Protein AF-A0A2Z2P9W3-F1 (afdb_monomer_lite)

Secondary structure (DSSP, 8-state):
-----------------PPPS--------SSHHHHHHHSTTSPPPPPPPPPPPPPGGGGGGS-HHHHHHHHHHHHHHHHHTHHHHHHHHH-GGGSSSPEEPHHHHHHHHHHH-BT-EEEEEEEEE--EEE---TTSS-TT---EEEESSS-TTSTT-EEEEE-HHHHHHHHS-TT---SSSPPPP-HHHHHHHHTT-EEEEEEEEEEEEEEEE-TTT--EEEEEEEEEEEEE-SGGGEEETT--

Sequence (244 aa):
MLAALGQTAYVAATYLTPPPKDAAVQKPLTAALFWLCLAASTPLPSPAPAAPAIPEAVLPYFDAGHRWSLQRRLRELAVIERPLLRMREELAECRGTPCLTPAEAAAAAYGAGLGETARGRFIFEVRSGAGPRNRFLPKDETLFYLGSERLFGDYGVLVLAITPEALDGLMNPPGTAPQGKPAAPSTGRMTRRFIGKTLIVDGEVGLRFIENIDWDTGQRNGHGRYQMWLRVTDPAQVRVVGTE

Foldseek 3Di:
DDDDDDDDDDDDDDDDDDDDPDDDDDDDPPPVVVVVVVVVPDPDPPPQPQQDDADPVLVVVDDPVRVVQQNVVSSVVSVVCVVVVVVQVVDPVCPPFHAAELRRLLSQQSNLPAPGKDFGKHKAAFAAWDAQDCLQDPVPAGWIWTWSHHDLQGHSIEIETEGQVLQLCLLQPPPNDPPDDRDRDDRVSSCVVGHRWMKIFGFIKHWDWGFDADPVPRDGDVDTDIGIYGYHYHNVRMDTPPDD

Radius of gyration: 28.45 Å; chains: 1; bounding box: 70×62×85 Å

Structure (mmCIF, N/CA/C/O backbone):
data_AF-A0A2Z2P9W3-F1
#
_entry.id   AF-A0A2Z2P9W3-F1
#
loop_
_atom_site.group_PDB
_atom_site.id
_atom_site.type_symbol
_atom_site.label_atom_id
_atom_site.label_alt_id
_atom_site.label_comp_id
_atom_site.label_asym_id
_atom_site.label_entity_id
_atom_site.label_seq_id
_atom_site.pdbx_PDB_ins_code
_atom_site.Cartn_x
_atom_site.Cartn_y
_atom_site.Cartn_z
_atom_site.occupancy
_atom_site.B_iso_or_equiv
_atom_site.auth_seq_id
_atom_site.auth_comp_id
_atom_site.auth_asym_id
_atom_site.auth_atom_id
_atom_site.pdbx_PDB_model_num
ATOM 1 N N . MET A 1 1 ? -11.320 -37.109 47.792 1.00 37.84 1 MET A N 1
ATOM 2 C CA . MET A 1 1 ? -10.308 -38.053 48.308 1.00 37.84 1 MET A CA 1
ATOM 3 C C . MET A 1 1 ? -8.950 -37.368 48.196 1.00 37.84 1 MET A C 1
ATOM 5 O O . MET A 1 1 ? -8.565 -37.089 47.075 1.00 37.84 1 MET A O 1
ATOM 9 N N . LEU A 1 2 ? -8.370 -37.010 49.358 1.00 35.97 2 LEU A N 1
ATOM 10 C CA . LEU A 1 2 ? -6.956 -36.712 49.712 1.00 35.97 2 LEU A CA 1
ATOM 11 C C . LEU A 1 2 ? -6.090 -35.934 48.683 1.00 35.97 2 LEU A C 1
ATOM 13 O O . LEU A 1 2 ? -5.860 -36.421 47.589 1.00 35.97 2 LEU A O 1
ATOM 17 N N . ALA A 1 3 ? -5.657 -34.682 48.923 1.00 35.91 3 ALA A N 1
ATOM 18 C CA . ALA A 1 3 ? -4.617 -34.224 49.879 1.00 35.91 3 ALA A CA 1
ATOM 19 C C . ALA A 1 3 ? -3.252 -34.931 49.635 1.00 35.91 3 ALA A C 1
ATOM 21 O O . ALA A 1 3 ? -3.241 -36.135 49.447 1.00 35.91 3 ALA A O 1
ATOM 22 N N . ALA A 1 4 ? -2.063 -34.320 49.652 1.00 36.38 4 ALA A N 1
ATOM 23 C CA . ALA A 1 4 ? -1.619 -33.073 50.258 1.00 36.38 4 ALA A CA 1
ATOM 24 C C . ALA A 1 4 ? -0.155 -32.748 49.837 1.00 36.38 4 ALA A C 1
ATOM 26 O O . ALA A 1 4 ? 0.598 -33.652 49.500 1.00 36.38 4 ALA A O 1
ATOM 27 N N . LEU A 1 5 ? 0.209 -31.466 49.983 1.00 39.19 5 LEU A N 1
ATOM 28 C CA . LEU A 1 5 ? 1.417 -30.902 50.626 1.00 39.19 5 LEU A CA 1
ATOM 29 C C . LEU A 1 5 ? 2.848 -31.185 50.127 1.00 39.19 5 LEU A C 1
ATOM 31 O O . LEU A 1 5 ? 3.302 -32.311 49.981 1.00 39.19 5 LEU A O 1
ATOM 35 N N . GLY A 1 6 ? 3.604 -30.080 50.080 1.00 33.09 6 GLY A N 1
ATOM 36 C CA . GLY A 1 6 ? 5.065 -30.043 50.057 1.00 33.09 6 GLY A CA 1
ATOM 37 C C . GLY A 1 6 ? 5.640 -28.625 50.188 1.00 33.09 6 GLY A C 1
ATOM 38 O O . GLY A 1 6 ? 6.442 -28.214 49.360 1.00 33.09 6 GLY A O 1
ATOM 39 N N . GLN A 1 7 ? 5.202 -27.855 51.192 1.00 47.16 7 GLN A N 1
ATOM 40 C CA . GLN A 1 7 ? 5.922 -26.675 51.698 1.00 47.16 7 GLN A CA 1
ATOM 41 C C . GLN A 1 7 ? 6.835 -27.109 52.849 1.00 47.16 7 GLN A C 1
ATOM 43 O O . GLN A 1 7 ? 6.337 -27.746 53.767 1.00 47.16 7 GLN A O 1
ATOM 48 N N . THR A 1 8 ? 8.103 -26.690 52.822 1.00 37.88 8 THR A N 1
ATOM 49 C CA . THR A 1 8 ? 8.991 -26.369 53.967 1.00 37.88 8 THR A CA 1
ATOM 50 C C . THR A 1 8 ? 10.376 -26.050 53.390 1.00 37.88 8 THR A C 1
ATOM 52 O O . THR A 1 8 ? 10.775 -26.697 52.433 1.00 37.88 8 THR A O 1
ATOM 55 N N . ALA A 1 9 ? 11.241 -25.191 53.915 1.00 37.22 9 ALA A N 1
ATOM 56 C CA . ALA A 1 9 ? 11.217 -24.033 54.804 1.00 37.22 9 ALA A CA 1
ATOM 57 C C . ALA A 1 9 ? 12.710 -23.666 54.996 1.00 37.22 9 ALA A C 1
ATOM 59 O O . ALA A 1 9 ? 13.547 -24.560 55.002 1.00 37.22 9 ALA A O 1
ATOM 60 N N . TYR A 1 10 ? 13.006 -22.374 55.168 1.00 33.97 10 TYR A N 1
ATOM 61 C CA . TYR A 1 10 ? 14.090 -21.799 55.987 1.00 33.97 10 TYR A CA 1
ATOM 62 C C . TYR A 1 10 ? 15.516 -22.383 55.954 1.00 33.97 10 TYR A C 1
ATOM 64 O O . TYR A 1 10 ? 15.736 -23.480 56.441 1.00 33.97 10 TYR A O 1
ATOM 72 N N . VAL A 1 11 ? 16.507 -21.516 55.686 1.00 35.56 11 VAL A N 1
ATOM 73 C CA . VAL A 1 11 ? 17.478 -21.103 56.725 1.00 35.56 11 VAL A CA 1
ATOM 74 C C . VAL A 1 11 ? 17.859 -19.633 56.506 1.00 35.56 11 VAL A C 1
ATOM 76 O O . VAL A 1 11 ? 18.560 -19.289 55.559 1.00 35.56 11 VAL A O 1
ATOM 79 N N . ALA A 1 12 ? 17.413 -18.771 57.418 1.00 40.50 12 ALA A N 1
ATOM 80 C CA . ALA A 1 12 ? 18.117 -17.545 57.761 1.00 40.50 12 ALA A CA 1
ATOM 81 C C . ALA A 1 12 ? 18.998 -17.870 58.974 1.00 40.50 12 ALA A C 1
ATOM 83 O O . ALA A 1 12 ? 18.490 -18.367 59.978 1.00 40.50 12 ALA A O 1
ATOM 84 N N . ALA A 1 13 ? 20.297 -17.602 58.878 1.00 36.88 13 ALA A N 1
ATOM 85 C CA . ALA A 1 13 ? 21.211 -17.622 60.011 1.00 36.88 13 ALA A CA 1
ATOM 86 C C . ALA A 1 13 ? 22.099 -16.377 59.941 1.00 36.88 13 ALA A C 1
ATOM 88 O O . ALA A 1 13 ? 23.056 -16.296 59.174 1.00 36.88 13 ALA A O 1
ATOM 89 N N . THR A 1 14 ? 21.737 -15.380 60.738 1.00 42.94 14 THR A N 1
ATOM 90 C CA . THR A 1 14 ? 22.660 -14.403 61.314 1.00 42.94 14 THR A CA 1
ATOM 91 C C . THR A 1 14 ? 23.607 -15.133 62.269 1.00 42.94 14 THR A C 1
ATOM 93 O O . THR A 1 14 ? 23.142 -15.979 63.018 1.00 42.94 14 THR A O 1
ATOM 96 N N . TYR A 1 15 ? 24.903 -14.811 62.276 1.00 37.12 15 TYR A N 1
ATOM 97 C CA . TYR A 1 15 ? 25.613 -14.305 63.462 1.00 37.12 15 TYR A CA 1
ATOM 98 C C . TYR A 1 15 ? 27.052 -13.897 63.123 1.00 37.12 15 TYR A C 1
ATOM 100 O O . TYR A 1 15 ? 27.757 -14.525 62.339 1.00 37.12 15 TYR A O 1
ATOM 108 N N . LEU A 1 16 ? 27.429 -12.784 63.745 1.00 37.62 16 LEU A N 1
ATOM 109 C CA . LEU A 1 16 ? 28.722 -12.124 63.753 1.00 37.62 16 LEU A CA 1
ATOM 110 C C . LEU A 1 16 ? 29.841 -13.003 64.329 1.00 37.62 16 LEU A C 1
ATOM 112 O O . LEU A 1 16 ? 29.725 -13.487 65.451 1.00 37.62 16 LEU A O 1
ATOM 116 N N . THR A 1 17 ? 30.984 -13.024 63.646 1.00 44.56 17 THR A N 1
ATOM 117 C CA . THR A 1 17 ? 32.311 -13.164 64.269 1.00 44.56 17 THR A CA 1
ATOM 118 C C . THR A 1 17 ? 33.288 -12.222 63.557 1.00 44.56 17 THR A C 1
ATOM 120 O O . THR A 1 17 ? 33.308 -12.222 62.323 1.00 44.56 17 THR A O 1
ATOM 123 N N . PRO A 1 18 ? 34.083 -11.402 64.270 1.00 50.03 18 PRO A N 1
ATOM 124 C CA . PRO A 1 18 ? 35.106 -10.570 63.640 1.00 50.03 18 PRO A CA 1
ATOM 125 C C . PRO A 1 18 ? 36.281 -11.436 63.145 1.00 50.03 18 PRO A C 1
ATOM 127 O O . PRO A 1 18 ? 36.578 -12.463 63.761 1.00 50.03 18 PRO A O 1
ATOM 130 N N . PRO A 1 19 ? 36.965 -11.052 62.051 1.00 54.47 19 PRO A N 1
ATOM 131 C CA . PRO A 1 19 ? 38.056 -11.848 61.505 1.00 54.47 19 PRO A CA 1
ATOM 132 C C . PRO A 1 19 ? 39.320 -11.744 62.379 1.00 54.47 19 PRO A C 1
ATOM 134 O O . PRO A 1 19 ? 39.592 -10.674 62.938 1.00 54.47 19 PRO A O 1
ATOM 137 N N . PRO A 1 20 ? 40.130 -12.814 62.479 1.00 50.25 20 PRO A N 1
ATOM 138 C CA . PRO A 1 20 ? 41.463 -12.722 63.053 1.00 50.25 20 PRO A CA 1
ATOM 139 C C . PRO A 1 20 ? 42.365 -11.863 62.156 1.00 50.25 20 PRO A C 1
ATOM 141 O O . PRO A 1 20 ? 42.340 -11.965 60.928 1.00 50.25 20 PRO A O 1
ATOM 144 N N . LYS A 1 21 ? 43.156 -10.998 62.796 1.00 48.50 21 LYS A N 1
ATOM 145 C CA . LYS A 1 21 ? 44.269 -10.289 62.161 1.00 48.50 21 LYS A CA 1
ATOM 146 C C . LYS A 1 21 ? 45.334 -11.321 61.782 1.00 48.50 21 LYS A C 1
ATOM 148 O O . LYS A 1 21 ? 45.616 -12.216 62.571 1.00 48.50 21 LYS A O 1
ATOM 153 N N . ASP A 1 22 ? 45.896 -11.149 60.592 1.00 50.91 22 ASP A N 1
ATOM 154 C CA . ASP A 1 22 ? 47.045 -11.880 60.047 1.00 50.91 22 ASP A CA 1
ATOM 155 C C . ASP A 1 22 ? 46.747 -13.253 59.419 1.00 50.91 22 ASP A C 1
ATOM 157 O O . ASP A 1 22 ? 47.089 -14.306 59.946 1.00 50.91 22 ASP A O 1
ATOM 161 N N . ALA A 1 23 ? 46.196 -13.233 58.200 1.00 44.31 23 ALA A N 1
ATOM 162 C CA . ALA A 1 23 ? 46.431 -14.294 57.221 1.00 44.31 23 ALA A CA 1
ATOM 163 C C . ALA A 1 23 ? 46.328 -13.758 55.782 1.00 44.31 23 ALA A C 1
ATOM 165 O O . ALA A 1 23 ? 45.269 -13.366 55.305 1.00 44.31 23 ALA A O 1
ATOM 166 N N . ALA A 1 24 ? 47.496 -13.715 55.146 1.00 41.72 24 ALA A N 1
ATOM 167 C CA . ALA A 1 24 ? 47.804 -13.796 53.723 1.00 41.72 24 ALA A CA 1
ATOM 168 C C . ALA A 1 24 ? 46.694 -13.552 52.674 1.00 41.72 24 ALA A C 1
ATOM 170 O O . ALA A 1 24 ? 45.728 -14.293 52.522 1.00 41.72 24 ALA A O 1
ATOM 171 N N . VAL A 1 25 ? 46.994 -12.566 51.827 1.00 53.34 25 VAL A N 1
ATOM 172 C CA . VAL A 1 25 ? 46.552 -12.364 50.442 1.00 53.34 25 VAL A CA 1
ATOM 173 C C . VAL A 1 25 ? 46.171 -13.672 49.725 1.00 53.34 25 VAL A C 1
ATOM 175 O O . VAL A 1 25 ? 47.030 -14.408 49.244 1.00 53.34 25 VAL A O 1
ATOM 178 N N . GLN A 1 26 ? 44.869 -13.899 49.548 1.00 44.00 26 GLN A N 1
ATOM 179 C CA . GLN A 1 26 ? 44.325 -14.800 48.534 1.00 44.00 26 GLN A CA 1
ATOM 180 C C . GLN A 1 26 ? 43.276 -14.035 47.717 1.00 44.00 26 GLN A C 1
ATOM 182 O O . GLN A 1 26 ? 42.281 -13.532 48.234 1.00 44.00 26 GLN A O 1
ATOM 187 N N . LYS A 1 27 ? 43.581 -13.868 46.427 1.00 46.69 27 LYS A N 1
ATOM 188 C CA . LYS A 1 27 ? 42.794 -13.129 45.428 1.00 46.69 27 LYS A CA 1
ATOM 189 C C . LYS A 1 27 ? 41.386 -13.736 45.255 1.00 46.69 27 LYS A C 1
ATOM 191 O O . LYS A 1 27 ? 41.234 -14.949 45.395 1.00 46.69 27 LYS A O 1
ATOM 196 N N . PRO A 1 28 ? 40.366 -12.934 44.892 1.00 45.66 28 PRO A N 1
ATOM 197 C CA . PRO A 1 28 ? 38.979 -13.376 44.880 1.00 45.66 28 PRO A CA 1
ATOM 198 C C . PRO A 1 28 ? 38.667 -14.139 43.586 1.00 45.66 28 PRO A C 1
ATOM 200 O O . PRO A 1 28 ? 38.563 -13.551 42.514 1.00 45.66 28 PRO A O 1
ATOM 203 N N . LEU A 1 29 ? 38.482 -15.454 43.686 1.00 47.91 29 LEU A N 1
ATOM 204 C CA . LEU A 1 29 ? 37.961 -16.299 42.599 1.00 47.91 29 LEU A CA 1
ATOM 205 C C . LEU A 1 29 ? 36.429 -16.460 42.647 1.00 47.91 29 LEU A C 1
ATOM 207 O O . LEU A 1 29 ? 35.853 -17.194 41.853 1.00 47.91 29 LEU A O 1
ATOM 211 N N . THR A 1 30 ? 35.747 -15.752 43.547 1.00 49.25 30 THR A N 1
ATOM 212 C CA . THR A 1 30 ? 34.313 -15.939 43.824 1.00 49.25 30 THR A CA 1
ATOM 213 C C . THR A 1 30 ? 33.388 -14.881 43.216 1.00 49.25 30 THR A C 1
ATOM 215 O O . THR A 1 30 ? 32.181 -15.089 43.192 1.00 49.25 30 THR A O 1
ATOM 218 N N . ALA A 1 31 ? 33.908 -13.785 42.648 1.00 44.94 31 ALA A N 1
ATOM 219 C CA . ALA A 1 31 ? 33.072 -12.745 42.025 1.00 44.94 31 ALA A CA 1
ATOM 220 C C . ALA A 1 31 ? 32.733 -13.007 40.539 1.00 44.94 31 ALA A C 1
ATOM 222 O O . ALA A 1 31 ? 31.781 -12.432 40.014 1.00 44.94 31 ALA A O 1
ATOM 223 N N . ALA A 1 32 ? 33.471 -13.890 39.855 1.00 45.59 32 ALA A N 1
ATOM 224 C CA . ALA A 1 32 ? 33.266 -14.162 38.426 1.00 45.59 32 ALA A CA 1
ATOM 225 C C . ALA A 1 32 ? 32.094 -15.123 38.142 1.00 45.59 32 ALA A C 1
ATOM 227 O O . ALA A 1 32 ? 31.473 -15.047 37.084 1.00 45.59 32 ALA A O 1
ATOM 228 N N . LEU A 1 33 ? 31.740 -15.996 39.090 1.00 47.69 33 LEU A N 1
ATOM 229 C CA . LEU A 1 33 ? 30.671 -16.986 38.901 1.00 47.69 33 LEU A CA 1
ATOM 230 C C . LEU A 1 33 ? 29.259 -16.392 39.010 1.00 47.69 33 LEU A C 1
ATOM 232 O O . LEU A 1 33 ? 28.333 -16.921 38.405 1.00 47.69 33 LEU A O 1
ATOM 236 N N . PHE A 1 34 ? 29.086 -15.262 39.704 1.00 45.12 34 PHE A N 1
ATOM 237 C CA . PHE A 1 34 ? 27.772 -14.616 39.808 1.00 45.12 34 PHE A CA 1
ATOM 238 C C . PHE A 1 34 ? 27.381 -13.866 38.520 1.00 45.12 34 PHE A C 1
ATOM 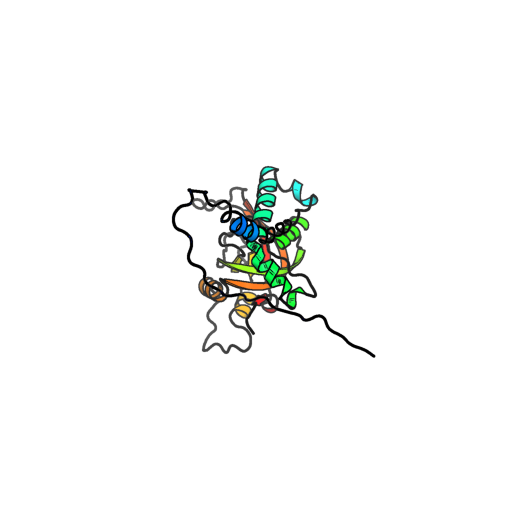240 O O . PHE A 1 34 ? 26.207 -13.821 38.163 1.00 45.12 34 PHE A O 1
ATOM 247 N N . TRP A 1 35 ? 28.360 -13.344 37.769 1.00 41.84 35 TRP A N 1
ATOM 248 C CA . TRP A 1 35 ? 28.118 -12.692 36.473 1.00 41.84 35 TRP A CA 1
ATOM 249 C C . TRP A 1 35 ? 27.941 -13.679 35.312 1.00 41.84 35 TRP A C 1
ATOM 251 O O . TRP A 1 35 ? 27.210 -13.381 34.369 1.00 41.84 35 TRP A O 1
ATOM 261 N N . LEU A 1 36 ? 28.536 -14.874 35.387 1.00 44.62 36 LEU A N 1
ATOM 262 C CA . LEU A 1 36 ? 28.380 -15.898 34.346 1.00 44.62 36 LEU A CA 1
ATOM 263 C C . LEU A 1 36 ? 26.996 -16.570 34.346 1.00 44.62 36 LEU A C 1
ATOM 265 O O . LEU A 1 36 ? 26.532 -16.982 33.286 1.00 44.62 36 LEU A O 1
ATOM 269 N N . CYS A 1 37 ? 26.292 -16.618 35.481 1.00 43.34 37 CYS A N 1
ATOM 270 C CA . CYS A 1 37 ? 24.939 -17.188 35.536 1.00 43.34 37 CYS A CA 1
ATOM 271 C C . CYS A 1 37 ? 23.825 -16.199 35.148 1.00 43.34 37 CYS A C 1
ATOM 273 O O . CYS A 1 37 ? 22.742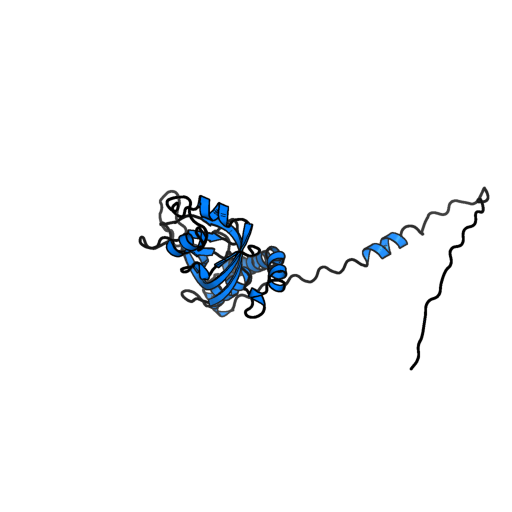 -16.643 34.776 1.00 43.34 37 CYS A O 1
ATOM 275 N N . LEU A 1 38 ? 24.063 -14.878 35.171 1.00 44.69 38 LEU A N 1
ATOM 276 C CA . LEU A 1 38 ? 23.049 -13.896 34.747 1.00 44.69 38 LEU A CA 1
ATOM 277 C C . LEU A 1 38 ? 22.995 -13.683 33.222 1.00 44.69 38 LEU A C 1
ATOM 279 O O . LEU A 1 38 ? 21.992 -13.192 32.711 1.00 44.69 38 LEU A O 1
ATOM 283 N N . ALA A 1 39 ? 24.037 -14.075 32.481 1.00 48.09 39 ALA A N 1
ATOM 284 C CA . ALA A 1 39 ? 24.065 -13.980 31.017 1.00 48.09 39 ALA A CA 1
ATOM 285 C C . ALA A 1 39 ? 23.383 -15.170 30.307 1.00 48.09 39 ALA A C 1
ATOM 287 O O . ALA A 1 39 ? 23.010 -15.060 29.139 1.00 48.09 39 ALA A O 1
ATOM 288 N N . ALA A 1 40 ? 23.183 -16.294 31.005 1.00 47.31 40 ALA A N 1
ATOM 289 C CA . ALA A 1 40 ? 22.662 -17.534 30.421 1.00 47.31 40 ALA A CA 1
ATOM 290 C C . ALA A 1 40 ? 21.130 -17.567 30.244 1.00 47.31 40 ALA A C 1
ATOM 292 O O . ALA A 1 40 ? 20.606 -18.501 29.644 1.00 47.31 40 ALA A O 1
ATOM 293 N N . SER A 1 41 ? 20.413 -16.548 30.729 1.00 52.12 41 SER A N 1
ATOM 294 C CA . SER A 1 41 ? 18.943 -16.492 30.682 1.00 52.12 41 SER A CA 1
ATOM 295 C C . SER A 1 41 ? 18.402 -15.485 29.671 1.00 52.12 41 SER A C 1
ATOM 297 O O . SER A 1 41 ? 17.203 -15.209 29.678 1.00 52.12 41 SER A O 1
ATOM 299 N N . THR A 1 42 ? 19.249 -14.915 28.805 1.00 56.66 42 THR A N 1
ATOM 300 C CA . THR A 1 42 ? 18.720 -14.166 27.662 1.00 56.66 42 THR A CA 1
ATOM 301 C C . THR A 1 42 ? 18.178 -15.183 26.658 1.00 56.66 42 THR A C 1
ATOM 303 O O . THR A 1 42 ? 18.956 -15.980 26.130 1.00 56.66 42 THR A O 1
ATOM 306 N N . PRO A 1 43 ? 16.852 -15.241 26.421 1.00 57.09 43 PRO A N 1
ATOM 307 C CA . PRO A 1 43 ? 16.332 -16.091 25.366 1.00 57.09 43 PRO A CA 1
ATOM 308 C C . PRO A 1 43 ? 17.026 -15.678 24.071 1.00 57.09 43 PRO A C 1
ATOM 310 O O . PRO A 1 43 ? 17.091 -14.486 23.753 1.00 57.09 43 PRO A O 1
ATOM 313 N N . LEU A 1 44 ? 17.583 -16.660 23.355 1.00 52.25 44 LEU A N 1
ATOM 314 C CA . LEU A 1 44 ? 18.129 -16.436 22.021 1.00 52.25 44 LEU A CA 1
ATOM 315 C C . LEU A 1 44 ? 17.093 -15.634 21.224 1.00 52.25 44 LEU A C 1
ATOM 317 O O . LEU A 1 44 ? 15.911 -15.997 21.258 1.00 52.25 44 LEU A O 1
ATOM 321 N N . PRO A 1 45 ? 17.493 -14.542 20.543 1.00 54.47 45 PRO A N 1
ATOM 322 C CA . PRO A 1 45 ? 16.559 -13.803 19.714 1.00 54.47 45 PRO A CA 1
ATOM 323 C C . PRO A 1 45 ? 15.929 -14.803 18.750 1.00 54.47 45 PRO A C 1
ATOM 325 O O . PRO A 1 45 ? 16.652 -15.492 18.026 1.00 54.47 45 PRO A O 1
ATOM 328 N N . SER A 1 46 ? 14.597 -14.925 18.784 1.00 58.56 46 SER A N 1
ATOM 329 C CA . SER A 1 46 ? 13.892 -15.810 17.862 1.00 58.56 46 SER A CA 1
ATOM 330 C C . SER A 1 46 ? 14.386 -15.524 16.443 1.00 58.56 46 SER A C 1
ATOM 332 O O . SER A 1 46 ? 14.576 -14.343 16.101 1.00 58.56 46 SER A O 1
ATOM 334 N N . PRO A 1 47 ? 14.642 -16.568 15.632 1.00 59.72 47 PRO A N 1
ATOM 335 C CA . PRO A 1 47 ? 15.085 -16.370 14.263 1.00 59.72 47 PRO A CA 1
ATOM 336 C C . PRO A 1 47 ? 14.121 -15.400 13.581 1.00 59.72 47 PRO A C 1
ATOM 338 O O . PRO A 1 47 ? 12.908 -15.467 13.790 1.00 59.72 47 PRO A O 1
ATOM 341 N N . ALA A 1 48 ? 14.672 -14.443 12.829 1.00 55.91 48 ALA A N 1
ATOM 342 C CA . ALA A 1 48 ? 13.842 -13.505 12.088 1.00 55.91 48 ALA A CA 1
ATOM 343 C C . ALA A 1 48 ? 12.838 -14.302 11.237 1.00 55.91 48 ALA A C 1
ATOM 345 O O . ALA A 1 48 ? 13.241 -15.318 10.661 1.00 55.91 48 ALA A O 1
ATOM 346 N N . PRO A 1 49 ? 11.564 -13.874 11.155 1.00 58.69 49 PRO A N 1
ATOM 347 C CA . PRO A 1 49 ? 10.619 -14.521 10.259 1.00 58.69 49 PRO A CA 1
ATOM 348 C C . PRO A 1 49 ? 11.235 -14.560 8.859 1.00 58.69 49 PRO A C 1
ATOM 350 O O . PRO A 1 49 ? 11.824 -13.573 8.403 1.00 58.69 49 PRO A O 1
ATOM 353 N N . ALA A 1 50 ? 11.171 -15.724 8.213 1.00 66.56 50 ALA A N 1
ATOM 354 C CA . ALA A 1 50 ? 11.675 -15.864 6.859 1.00 66.56 50 ALA A CA 1
ATOM 355 C C . ALA A 1 50 ? 10.910 -14.885 5.962 1.00 66.56 50 ALA A C 1
ATOM 357 O O . ALA A 1 50 ? 9.680 -14.860 5.975 1.00 66.56 50 ALA A O 1
ATOM 358 N N . ALA A 1 51 ? 11.638 -14.058 5.210 1.00 66.31 51 ALA A N 1
ATOM 359 C CA . ALA A 1 51 ? 11.007 -13.196 4.222 1.00 66.31 51 ALA A CA 1
ATOM 360 C C . ALA A 1 51 ? 10.247 -14.064 3.209 1.00 66.31 51 ALA A C 1
ATOM 362 O O . ALA A 1 51 ? 10.757 -15.130 2.837 1.00 66.31 51 ALA A O 1
ATOM 363 N N . PRO A 1 52 ? 9.068 -13.625 2.745 1.00 70.94 52 PRO A N 1
ATOM 364 C CA . PRO A 1 52 ? 8.327 -14.373 1.747 1.00 70.94 52 PRO A CA 1
ATOM 365 C C . PRO A 1 52 ? 9.183 -14.537 0.484 1.00 70.94 52 PRO A C 1
ATOM 367 O O . PRO A 1 52 ? 9.875 -13.611 0.049 1.00 70.94 52 PRO A O 1
ATOM 370 N N . ALA A 1 53 ? 9.187 -15.747 -0.074 1.00 69.44 53 ALA A N 1
ATOM 371 C CA . ALA A 1 53 ? 9.909 -16.036 -1.304 1.00 69.44 53 ALA A CA 1
ATOM 372 C C . ALA A 1 53 ? 9.166 -15.428 -2.501 1.00 69.44 53 ALA A C 1
ATOM 374 O O . ALA A 1 53 ? 7.942 -15.521 -2.590 1.00 69.44 53 ALA A O 1
ATOM 375 N N . ILE A 1 54 ? 9.908 -14.824 -3.430 1.00 64.81 54 ILE A N 1
ATOM 376 C CA . ILE A 1 54 ? 9.349 -14.391 -4.713 1.00 64.81 54 ILE A CA 1
ATOM 377 C C . ILE A 1 54 ? 9.124 -15.650 -5.559 1.00 64.81 54 ILE A C 1
ATOM 379 O O . ILE A 1 54 ? 10.062 -16.443 -5.685 1.00 64.81 54 ILE A O 1
ATOM 383 N N . PRO A 1 55 ? 7.936 -15.852 -6.152 1.00 63.00 55 PRO A N 1
ATOM 384 C CA . PRO A 1 55 ? 7.697 -17.010 -7.007 1.00 63.00 55 PRO A CA 1
ATOM 385 C C . PRO A 1 55 ? 8.681 -17.069 -8.185 1.00 63.00 55 PRO A C 1
ATOM 387 O O . PRO A 1 55 ? 9.038 -16.044 -8.768 1.00 63.00 55 PRO A O 1
ATOM 390 N N . GLU A 1 56 ? 9.117 -18.269 -8.577 1.00 61.03 56 GLU A N 1
ATOM 391 C CA . GLU A 1 56 ? 10.090 -18.422 -9.672 1.00 61.03 56 GLU A CA 1
ATOM 392 C C . GLU A 1 56 ? 9.560 -17.912 -11.024 1.00 61.03 56 GLU A C 1
ATOM 394 O O . GLU A 1 56 ? 10.327 -17.432 -11.858 1.00 61.03 56 GLU A O 1
ATOM 399 N N . ALA A 1 57 ? 8.238 -17.938 -11.213 1.00 54.72 57 ALA A N 1
ATOM 400 C CA . ALA A 1 57 ? 7.562 -17.496 -12.431 1.00 54.72 57 ALA A CA 1
ATOM 401 C C . ALA A 1 57 ? 7.797 -16.012 -12.773 1.00 54.72 57 ALA A C 1
ATOM 403 O O . ALA A 1 57 ? 7.688 -15.620 -13.932 1.00 54.72 57 ALA A O 1
ATOM 404 N N . VAL A 1 58 ? 8.157 -15.185 -11.787 1.00 54.16 58 VAL A N 1
ATOM 405 C CA . VAL A 1 58 ? 8.363 -13.740 -11.977 1.00 54.16 58 VAL A CA 1
ATOM 406 C C . VAL A 1 58 ? 9.818 -13.396 -12.307 1.00 54.16 58 VAL A C 1
ATOM 408 O O . VAL A 1 58 ? 10.120 -12.284 -12.736 1.00 54.16 58 VAL A O 1
ATOM 411 N N . LEU A 1 59 ? 10.738 -14.348 -12.133 1.00 56.62 59 LEU A N 1
ATOM 412 C CA . LEU A 1 59 ? 12.174 -14.154 -12.333 1.00 56.62 59 LEU A CA 1
ATOM 413 C C . LEU A 1 59 ? 12.591 -13.708 -13.752 1.00 56.62 59 LEU A C 1
ATOM 415 O O . LEU A 1 59 ? 13.605 -13.013 -13.832 1.00 56.62 59 LEU A O 1
ATOM 419 N N . PRO A 1 60 ? 11.876 -14.034 -14.852 1.00 55.00 60 PRO A N 1
ATOM 420 C CA . PRO A 1 60 ? 12.227 -13.556 -16.193 1.00 55.00 60 PRO A CA 1
ATOM 421 C C . PRO A 1 60 ? 12.049 -12.045 -16.391 1.00 55.00 60 PRO A C 1
ATOM 423 O O . PRO A 1 60 ? 12.693 -11.469 -17.263 1.00 55.00 60 PRO A O 1
ATOM 426 N N . TYR A 1 61 ? 11.205 -11.391 -15.583 1.00 54.38 61 TYR A N 1
ATOM 427 C CA . TYR A 1 61 ? 10.921 -9.952 -15.697 1.00 54.38 61 TYR A CA 1
ATOM 428 C C . TYR A 1 61 ? 11.981 -9.066 -15.031 1.00 54.38 61 TYR A C 1
ATOM 430 O O . TYR A 1 61 ? 11.922 -7.840 -15.131 1.00 54.38 61 TYR A O 1
ATOM 438 N N . PHE A 1 62 ? 12.957 -9.680 -14.359 1.00 60.12 62 PHE A N 1
ATOM 439 C CA . PHE A 1 62 ? 14.008 -8.995 -13.624 1.00 60.12 62 PHE A CA 1
ATOM 440 C C . PHE A 1 62 ? 15.364 -9.551 -14.040 1.00 60.12 62 PHE A C 1
ATOM 442 O O . PHE A 1 62 ? 15.629 -10.754 -13.929 1.00 60.12 62 PHE A O 1
ATOM 449 N N . ASP A 1 63 ? 16.282 -8.675 -14.447 1.00 62.16 63 ASP A N 1
ATOM 450 C CA . ASP A 1 63 ? 17.676 -9.093 -14.538 1.00 62.16 63 ASP A CA 1
ATOM 451 C C . ASP A 1 63 ? 18.175 -9.596 -13.164 1.00 62.16 63 ASP A C 1
ATOM 453 O O . ASP A 1 63 ? 17.561 -9.386 -12.109 1.00 62.16 63 ASP A O 1
ATOM 457 N N . ALA A 1 64 ? 19.280 -10.340 -13.164 1.00 56.69 64 ALA A N 1
ATOM 458 C CA . ALA A 1 64 ? 19.802 -10.947 -11.941 1.00 56.69 64 ALA A CA 1
ATOM 459 C C . ALA A 1 64 ? 20.119 -9.908 -10.837 1.00 56.69 64 ALA A C 1
ATOM 461 O O . ALA A 1 64 ? 19.981 -10.217 -9.651 1.00 56.69 64 ALA A O 1
ATOM 462 N N . GLY A 1 65 ? 20.482 -8.674 -11.209 1.00 60.16 65 GLY A N 1
ATOM 463 C CA . GLY A 1 65 ? 20.771 -7.585 -10.272 1.00 60.16 65 GLY A CA 1
ATOM 464 C C . GLY A 1 65 ? 19.515 -7.046 -9.584 1.00 60.16 65 GLY A C 1
ATOM 465 O O . GLY A 1 65 ? 19.502 -6.845 -8.364 1.00 60.16 65 GLY A O 1
ATOM 466 N N . HIS A 1 66 ? 18.427 -6.892 -10.337 1.00 66.94 66 HIS A N 1
ATOM 467 C CA . HIS A 1 66 ? 17.118 -6.505 -9.819 1.00 66.94 66 HIS A CA 1
ATOM 468 C C . HIS A 1 66 ? 16.540 -7.574 -8.886 1.00 66.94 66 HIS A C 1
ATOM 470 O O . HIS A 1 66 ? 16.034 -7.241 -7.813 1.00 66.94 66 HIS A O 1
ATOM 476 N N . ARG A 1 67 ? 16.697 -8.862 -9.224 1.00 65.12 67 ARG A N 1
ATOM 477 C CA . ARG A 1 67 ? 16.258 -9.982 -8.368 1.00 65.12 67 ARG A CA 1
ATOM 478 C C . ARG A 1 67 ? 16.959 -9.996 -7.016 1.00 65.12 67 ARG A C 1
ATOM 480 O O . ARG A 1 67 ? 16.306 -10.115 -5.979 1.00 65.12 67 ARG A O 1
ATOM 487 N N . TRP A 1 68 ? 18.283 -9.847 -7.013 1.00 62.12 68 TRP A N 1
ATOM 488 C CA . TRP A 1 68 ? 19.056 -9.819 -5.772 1.00 62.12 68 TRP A CA 1
ATOM 489 C C . TRP A 1 68 ? 18.681 -8.618 -4.895 1.00 62.12 68 TRP A C 1
ATOM 491 O O . TRP A 1 68 ? 18.509 -8.761 -3.682 1.00 62.12 68 TRP A O 1
ATOM 501 N N . SER A 1 69 ? 18.478 -7.456 -5.519 1.00 72.69 69 SER A N 1
ATOM 502 C CA . SER A 1 69 ? 18.063 -6.227 -4.835 1.00 72.69 69 SER A CA 1
ATOM 503 C C . SER A 1 69 ? 16.669 -6.357 -4.215 1.00 72.69 69 SER A C 1
ATOM 505 O O . SER A 1 69 ? 16.477 -5.968 -3.063 1.00 72.69 69 SER A O 1
ATOM 507 N N . LEU A 1 70 ? 15.721 -6.973 -4.927 1.00 73.88 70 LEU A N 1
ATOM 508 C CA . LEU A 1 70 ? 14.370 -7.217 -4.428 1.00 73.88 70 LEU A CA 1
ATOM 509 C C . LEU A 1 70 ? 14.364 -8.219 -3.268 1.00 73.88 70 LEU A C 1
ATOM 511 O O . LEU A 1 70 ? 13.820 -7.910 -2.213 1.00 73.88 70 LEU A O 1
ATOM 515 N N . GLN A 1 71 ? 15.030 -9.372 -3.395 1.00 77.12 71 GLN A N 1
ATOM 516 C CA . GLN A 1 71 ? 15.084 -10.364 -2.314 1.00 77.12 71 GLN A CA 1
ATOM 517 C C . GLN A 1 71 ? 15.782 -9.807 -1.062 1.00 77.12 71 GLN A C 1
ATOM 519 O O . GLN A 1 71 ? 15.364 -10.078 0.066 1.00 77.12 71 GLN A O 1
ATOM 524 N N . ARG A 1 72 ? 16.850 -9.012 -1.237 1.00 80.62 72 ARG A N 1
ATOM 525 C CA . ARG A 1 72 ? 17.493 -8.303 -0.123 1.00 80.62 72 ARG A CA 1
ATOM 526 C C . ARG A 1 72 ? 16.516 -7.337 0.537 1.00 80.62 72 ARG A C 1
ATOM 528 O O . ARG A 1 72 ? 16.392 -7.359 1.758 1.00 80.62 72 ARG A O 1
ATOM 535 N N . ARG A 1 73 ? 15.782 -6.561 -0.260 1.00 79.38 73 ARG A N 1
ATOM 536 C CA . ARG A 1 73 ? 14.809 -5.601 0.251 1.00 79.38 73 ARG A CA 1
ATOM 537 C C . ARG A 1 73 ? 13.642 -6.265 0.979 1.00 79.38 73 ARG A C 1
ATOM 539 O O . ARG A 1 73 ? 13.265 -5.786 2.038 1.00 79.38 73 ARG A O 1
ATOM 546 N N . LEU A 1 74 ? 13.113 -7.383 0.485 1.00 79.44 74 LEU A N 1
ATOM 547 C CA . LEU A 1 74 ? 12.058 -8.128 1.184 1.00 79.44 74 LEU A CA 1
ATOM 548 C C . LEU A 1 74 ? 12.527 -8.635 2.555 1.00 79.44 74 LEU A C 1
ATOM 550 O O . LEU A 1 74 ? 11.760 -8.602 3.513 1.00 79.44 74 LEU A O 1
ATOM 554 N N . ARG A 1 75 ? 13.801 -9.031 2.687 1.00 82.06 75 ARG A N 1
ATOM 555 C CA . ARG A 1 75 ? 14.393 -9.364 3.996 1.00 82.06 75 ARG A CA 1
ATOM 556 C C . ARG A 1 75 ? 14.505 -8.157 4.921 1.00 82.06 75 ARG A C 1
ATOM 558 O O . ARG A 1 75 ? 14.207 -8.284 6.103 1.00 82.06 75 ARG A O 1
ATOM 565 N N . GLU A 1 76 ? 14.919 -7.004 4.404 1.00 83.38 76 GLU A N 1
ATOM 566 C CA . GLU A 1 76 ? 14.955 -5.755 5.179 1.00 83.38 76 GLU A CA 1
ATOM 567 C C . GLU A 1 76 ? 13.546 -5.365 5.658 1.00 83.38 76 GLU A C 1
ATOM 569 O O . GLU A 1 76 ? 13.355 -5.069 6.838 1.00 83.38 76 GLU A O 1
ATOM 574 N N . LEU A 1 77 ? 12.550 -5.438 4.770 1.00 81.00 77 LEU A N 1
ATOM 575 C CA . LEU A 1 77 ? 11.153 -5.145 5.090 1.00 81.00 77 LEU A CA 1
ATOM 576 C C . LEU A 1 77 ? 10.597 -6.105 6.142 1.00 81.00 77 LEU A C 1
ATOM 578 O O . LEU A 1 77 ? 10.020 -5.642 7.116 1.00 81.00 77 LEU A O 1
ATOM 582 N N . ALA A 1 78 ? 10.866 -7.410 6.047 1.00 80.75 78 ALA A N 1
ATOM 583 C CA . ALA A 1 78 ? 10.435 -8.377 7.062 1.00 80.75 78 ALA A CA 1
ATOM 584 C C . ALA A 1 78 ? 10.959 -8.047 8.478 1.00 80.75 78 ALA A C 1
ATOM 586 O O . ALA A 1 78 ? 10.308 -8.345 9.481 1.00 80.75 78 ALA A O 1
ATOM 587 N N . VAL A 1 79 ? 12.128 -7.401 8.587 1.00 84.88 79 VAL A N 1
ATOM 588 C CA . VAL A 1 79 ? 12.644 -6.897 9.871 1.00 84.88 79 VAL A CA 1
ATOM 589 C C . VAL A 1 79 ? 11.897 -5.637 10.311 1.00 84.88 79 VAL A C 1
ATOM 591 O O . VAL A 1 79 ? 11.487 -5.551 11.471 1.00 84.88 79 VAL A O 1
ATOM 594 N N . ILE A 1 80 ? 11.697 -4.683 9.399 1.00 85.06 80 ILE A N 1
ATOM 595 C CA . ILE A 1 80 ? 10.968 -3.427 9.650 1.00 85.06 80 ILE A CA 1
ATOM 596 C C . ILE A 1 80 ? 9.515 -3.703 10.070 1.00 85.06 80 ILE A C 1
ATOM 598 O O . ILE A 1 80 ? 8.975 -3.006 10.926 1.00 85.06 80 ILE A O 1
ATOM 602 N N . GLU A 1 81 ? 8.904 -4.746 9.514 1.00 89.06 81 GLU A N 1
ATOM 603 C CA . GLU A 1 81 ? 7.495 -5.105 9.683 1.00 89.06 81 GLU A CA 1
ATOM 604 C C . GLU A 1 81 ? 7.211 -5.946 10.935 1.00 89.06 81 GLU A C 1
ATOM 606 O O . GLU A 1 81 ? 6.054 -6.253 11.213 1.00 89.06 81 GLU A O 1
ATOM 611 N N . ARG A 1 82 ? 8.216 -6.281 11.758 1.00 88.88 82 ARG A N 1
ATOM 612 C CA . ARG A 1 82 ? 7.999 -7.017 13.023 1.00 88.88 82 ARG A CA 1
ATOM 613 C C . ARG A 1 82 ? 6.909 -6.422 13.931 1.00 88.88 82 ARG A C 1
ATOM 615 O O . ARG A 1 82 ? 6.187 -7.203 14.550 1.00 88.88 82 ARG A O 1
ATOM 622 N N . PRO A 1 83 ? 6.769 -5.089 14.081 1.00 90.19 83 PRO A N 1
ATOM 623 C CA . PRO A 1 83 ? 5.659 -4.515 14.839 1.00 90.19 83 PRO A CA 1
ATOM 624 C C . PRO A 1 83 ? 4.294 -4.796 14.197 1.00 90.19 83 PRO A C 1
ATOM 626 O O . PRO A 1 83 ? 3.347 -5.094 14.917 1.00 90.19 83 PRO A O 1
ATOM 629 N N . LEU A 1 84 ? 4.199 -4.768 12.862 1.00 90.31 84 LEU A N 1
ATOM 630 C CA . LEU A 1 84 ? 2.964 -5.084 12.134 1.00 90.31 84 LEU A CA 1
ATOM 631 C C . LEU A 1 84 ? 2.605 -6.566 12.248 1.00 90.31 84 LEU A C 1
ATOM 633 O O . LEU A 1 84 ? 1.439 -6.889 12.437 1.00 90.31 84 LEU A O 1
ATOM 637 N N . LEU A 1 85 ? 3.599 -7.457 12.189 1.00 90.50 85 LEU A N 1
ATOM 638 C CA . LEU A 1 85 ? 3.397 -8.896 12.374 1.00 90.50 85 LEU A CA 1
ATOM 639 C C . LEU A 1 85 ? 2.826 -9.217 13.758 1.00 90.50 85 LEU A C 1
ATOM 641 O O . LEU A 1 85 ? 1.891 -10.002 13.849 1.00 90.50 85 LEU A O 1
ATOM 645 N N . ARG A 1 86 ? 3.334 -8.568 14.814 1.00 90.81 86 ARG A N 1
ATOM 646 C CA . ARG A 1 86 ? 2.774 -8.700 16.169 1.00 90.81 86 ARG A CA 1
ATOM 647 C C . ARG A 1 86 ? 1.353 -8.148 16.250 1.00 90.81 86 ARG A C 1
ATOM 649 O O . ARG A 1 86 ? 0.455 -8.831 16.717 1.00 90.81 86 ARG A O 1
ATOM 656 N N . MET A 1 87 ? 1.129 -6.950 15.713 1.00 90.25 87 MET A N 1
ATOM 657 C CA . MET A 1 87 ? -0.199 -6.332 15.695 1.00 90.25 87 MET A CA 1
ATOM 658 C C . MET A 1 87 ? -1.231 -7.196 14.957 1.00 90.25 87 MET A C 1
ATOM 660 O O . MET A 1 87 ? -2.367 -7.322 15.400 1.00 90.25 87 MET A O 1
ATOM 664 N N . ARG A 1 88 ? -0.836 -7.847 13.857 1.00 92.12 88 ARG A N 1
ATOM 665 C CA . ARG A 1 88 ? -1.688 -8.771 13.098 1.00 92.12 88 ARG A CA 1
ATOM 666 C C . ARG A 1 88 ? -2.246 -9.912 13.955 1.00 92.12 88 ARG A C 1
ATOM 668 O O . ARG A 1 88 ? -3.369 -10.334 13.705 1.00 92.12 88 ARG A O 1
ATOM 675 N N . GLU A 1 89 ? -1.488 -10.412 14.928 1.00 90.62 89 GLU A N 1
ATOM 676 C CA . GLU A 1 89 ? -1.929 -11.493 15.826 1.00 90.62 89 GLU A CA 1
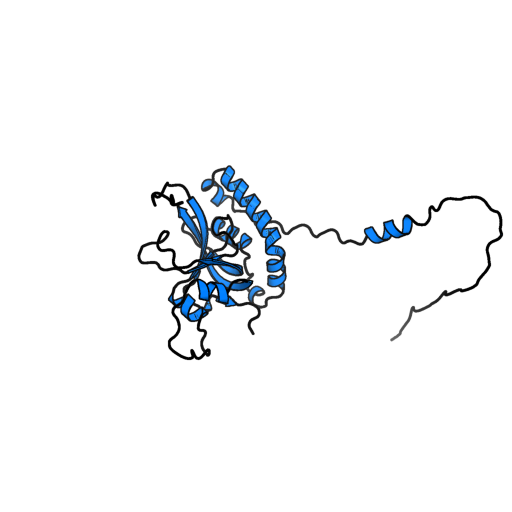ATOM 677 C C . GLU A 1 89 ? -3.016 -11.018 16.806 1.00 90.62 89 GLU A C 1
ATOM 679 O O . GLU A 1 89 ? -3.892 -11.786 17.208 1.00 90.62 89 GLU A O 1
ATOM 684 N N . GLU A 1 90 ? -2.996 -9.732 17.153 1.00 90.50 90 GLU A N 1
ATOM 685 C CA . GLU A 1 90 ? -3.913 -9.122 18.116 1.00 90.50 90 GLU A CA 1
ATOM 686 C C . GLU A 1 90 ? -5.241 -8.701 17.459 1.00 90.50 90 GLU A C 1
ATOM 688 O O . GLU A 1 90 ? -6.306 -8.814 18.078 1.00 90.50 90 GLU A O 1
ATOM 693 N N . LEU A 1 91 ? -5.198 -8.291 16.185 1.00 90.69 91 LEU A N 1
ATOM 694 C CA . LEU A 1 91 ? -6.334 -7.735 15.443 1.00 90.69 91 LEU A CA 1
ATOM 695 C C . LEU A 1 91 ? -7.387 -8.782 15.063 1.00 90.69 91 LEU A C 1
ATOM 697 O O . LEU A 1 91 ? -7.113 -9.764 14.366 1.00 90.69 91 LEU A O 1
ATOM 701 N N . ALA A 1 92 ? -8.635 -8.535 15.468 1.00 90.75 92 ALA A N 1
ATOM 702 C CA . ALA A 1 92 ? -9.767 -9.414 15.181 1.00 90.75 92 ALA A CA 1
ATOM 703 C C . ALA A 1 92 ? -10.027 -9.547 13.671 1.00 90.75 92 ALA A C 1
ATOM 705 O O . ALA A 1 92 ? -10.347 -10.632 13.181 1.00 90.75 92 ALA A O 1
ATOM 706 N N . GLU A 1 93 ? -9.814 -8.467 12.921 1.00 89.06 93 GLU A N 1
ATOM 707 C CA . GLU A 1 93 ? -9.980 -8.392 11.472 1.00 89.06 93 GLU A CA 1
ATOM 708 C C . GLU A 1 93 ? -9.031 -9.330 10.717 1.00 89.06 93 GLU A C 1
ATOM 710 O O . GLU A 1 93 ? -9.328 -9.709 9.584 1.00 89.06 93 GLU A O 1
ATOM 715 N N . CYS A 1 94 ? -7.916 -9.739 11.326 1.00 91.56 94 CYS A N 1
ATOM 716 C CA . CYS A 1 94 ? -6.920 -10.604 10.696 1.00 91.56 94 CYS A CA 1
ATOM 717 C C . CYS A 1 94 ? -7.080 -12.095 11.051 1.00 91.56 94 CYS A C 1
ATOM 719 O O . CYS A 1 94 ? -6.386 -12.926 10.469 1.00 91.56 94 CYS A O 1
ATOM 721 N N . ARG A 1 95 ? -7.991 -12.469 11.969 1.00 86.81 95 ARG A N 1
ATOM 722 C CA . ARG A 1 95 ? -8.130 -13.863 12.451 1.00 86.81 95 ARG A CA 1
ATOM 723 C C . ARG A 1 95 ? -8.796 -14.815 11.452 1.00 86.81 95 ARG A C 1
ATOM 725 O O . ARG A 1 95 ? -8.464 -15.993 11.436 1.00 86.81 95 ARG A O 1
ATOM 732 N N . GLY A 1 96 ? -9.743 -14.330 10.644 1.00 81.62 96 GLY A N 1
ATOM 733 C CA . GLY A 1 96 ? -10.478 -15.158 9.670 1.00 81.62 96 GLY A CA 1
ATOM 734 C C . GLY A 1 96 ? -9.891 -15.130 8.257 1.00 81.62 96 GLY A C 1
ATOM 735 O O . GLY A 1 96 ? -9.890 -16.131 7.547 1.00 81.62 96 GLY A O 1
ATOM 736 N N . THR A 1 97 ? -9.364 -13.979 7.850 1.00 83.31 97 THR A N 1
ATOM 737 C CA . THR A 1 97 ? -8.623 -13.811 6.600 1.00 83.31 97 THR A CA 1
ATOM 738 C C . THR A 1 97 ? -7.313 -13.129 6.965 1.00 83.31 97 THR A C 1
ATOM 740 O O . THR A 1 97 ? -7.362 -11.986 7.428 1.00 83.31 97 THR A O 1
ATOM 743 N N . PRO A 1 98 ? -6.164 -13.813 6.821 1.00 87.31 98 PRO A N 1
ATOM 744 C CA . PRO A 1 98 ? -4.898 -13.273 7.282 1.00 87.31 98 PRO A CA 1
ATOM 745 C C . PRO A 1 98 ? -4.585 -11.979 6.535 1.00 87.31 98 PRO A C 1
ATOM 747 O O . PRO A 1 98 ? -4.617 -11.929 5.305 1.00 87.31 98 PRO A O 1
ATOM 750 N N . CYS A 1 99 ? -4.293 -10.927 7.297 1.00 94.62 99 CYS A N 1
ATOM 751 C CA . CYS A 1 99 ? -3.826 -9.672 6.735 1.00 94.62 99 CYS A CA 1
ATOM 752 C C . CYS A 1 99 ? -2.395 -9.839 6.207 1.00 94.62 99 CYS A C 1
ATOM 754 O O . CYS A 1 99 ? -1.516 -10.322 6.926 1.00 94.62 99 CYS A O 1
ATOM 756 N N . LEU A 1 100 ? -2.162 -9.396 4.977 1.00 93.75 100 LEU A N 1
ATOM 757 C CA . LEU A 1 100 ? -0.858 -9.371 4.336 1.00 93.75 100 LEU A CA 1
ATOM 758 C C . LEU A 1 100 ? -0.097 -8.105 4.742 1.00 93.75 100 LEU A C 1
ATOM 760 O O . LEU A 1 100 ? -0.628 -6.997 4.632 1.00 93.75 100 LEU A O 1
ATOM 764 N N . THR A 1 101 ? 1.145 -8.253 5.193 1.00 91.69 101 THR A N 1
ATOM 765 C CA . THR A 1 101 ? 2.071 -7.125 5.384 1.00 91.69 101 THR A CA 1
ATOM 766 C C . THR A 1 101 ? 2.560 -6.583 4.033 1.00 91.69 101 THR A C 1
ATOM 768 O O . THR A 1 101 ? 2.354 -7.238 3.008 1.00 91.69 101 THR A O 1
ATOM 771 N N . PRO A 1 102 ? 3.226 -5.413 3.961 1.00 90.06 102 PRO A N 1
ATOM 772 C CA . PRO A 1 102 ? 3.770 -4.920 2.694 1.00 90.06 102 PRO A CA 1
ATOM 773 C C . PRO A 1 102 ? 4.731 -5.904 2.003 1.00 90.06 102 PRO A C 1
ATOM 775 O O . PRO A 1 102 ? 4.638 -6.067 0.787 1.00 90.06 102 PRO A O 1
ATOM 778 N N . ALA A 1 103 ? 5.590 -6.620 2.738 1.00 87.19 103 ALA A N 1
ATOM 779 C CA . ALA A 1 103 ? 6.454 -7.654 2.161 1.00 87.19 103 ALA A CA 1
ATOM 780 C C . ALA A 1 103 ? 5.666 -8.857 1.605 1.00 87.19 103 ALA A C 1
ATOM 782 O O . ALA A 1 103 ? 5.994 -9.369 0.534 1.00 87.19 103 ALA A O 1
ATOM 783 N N . GLU A 1 104 ? 4.614 -9.305 2.293 1.00 89.19 104 GLU A N 1
ATOM 784 C CA . GLU A 1 104 ? 3.744 -10.389 1.807 1.00 89.19 104 GLU A CA 1
ATOM 785 C C . GLU A 1 104 ? 2.903 -9.932 0.604 1.00 89.19 104 GLU A C 1
ATOM 787 O O . GLU A 1 104 ? 2.760 -10.667 -0.372 1.00 89.19 104 GLU A O 1
ATOM 792 N N . ALA A 1 105 ? 2.422 -8.687 0.624 1.00 90.38 105 ALA A N 1
ATOM 793 C CA . ALA A 1 105 ? 1.743 -8.049 -0.498 1.00 90.38 105 ALA A CA 1
ATOM 794 C C . ALA A 1 105 ? 2.664 -7.923 -1.716 1.00 90.38 105 ALA A C 1
ATOM 796 O O . ALA A 1 105 ? 2.214 -8.104 -2.845 1.00 90.38 105 ALA A O 1
ATOM 797 N N . ALA A 1 106 ? 3.957 -7.659 -1.499 1.00 86.38 106 ALA A N 1
ATOM 798 C CA . ALA A 1 106 ? 4.957 -7.695 -2.556 1.00 86.38 106 ALA A CA 1
ATOM 799 C C . ALA A 1 106 ? 5.051 -9.093 -3.162 1.00 86.38 106 ALA A C 1
ATOM 801 O O . ALA A 1 106 ? 4.879 -9.249 -4.365 1.00 86.38 106 ALA A O 1
ATOM 802 N N . ALA A 1 107 ? 5.266 -10.124 -2.346 1.00 84.19 107 ALA A N 1
ATOM 803 C CA . ALA A 1 107 ? 5.349 -11.490 -2.855 1.00 84.19 107 ALA A CA 1
ATOM 804 C C . ALA A 1 107 ? 4.085 -11.897 -3.635 1.00 84.19 107 ALA A C 1
ATOM 806 O O . ALA A 1 107 ? 4.204 -12.499 -4.700 1.00 84.19 107 ALA A O 1
ATOM 807 N N . ALA A 1 108 ? 2.898 -11.497 -3.165 1.00 88.19 108 ALA A N 1
ATOM 808 C CA . ALA A 1 108 ? 1.630 -11.730 -3.853 1.00 88.19 108 ALA A CA 1
ATOM 809 C C . ALA A 1 108 ? 1.525 -10.974 -5.192 1.00 88.19 108 ALA A C 1
ATOM 811 O O . ALA A 1 108 ? 1.221 -11.587 -6.212 1.00 88.19 108 ALA A O 1
ATOM 812 N N . ALA A 1 109 ? 1.819 -9.670 -5.214 1.00 88.62 109 ALA A N 1
ATOM 813 C CA . ALA A 1 109 ? 1.750 -8.846 -6.424 1.00 88.62 109 ALA A CA 1
ATOM 814 C C . ALA A 1 109 ? 2.749 -9.309 -7.490 1.00 88.62 109 ALA A C 1
ATOM 816 O O . ALA A 1 109 ? 2.408 -9.424 -8.663 1.00 88.62 109 ALA A O 1
ATOM 817 N N . TYR A 1 110 ? 3.985 -9.603 -7.081 1.00 83.25 110 TYR A N 1
ATOM 818 C CA . TYR A 1 110 ? 4.981 -10.166 -7.983 1.00 83.25 110 TYR A CA 1
ATOM 819 C C . TYR A 1 110 ? 4.544 -11.554 -8.450 1.00 83.25 110 TYR A C 1
ATOM 821 O O . TYR A 1 110 ? 4.602 -11.822 -9.643 1.00 83.25 110 TYR A O 1
ATOM 829 N N . GLY A 1 111 ? 4.042 -12.401 -7.550 1.00 82.06 111 GLY A N 1
ATOM 830 C CA . GLY A 1 111 ? 3.550 -13.736 -7.881 1.00 82.06 111 GLY A CA 1
ATOM 831 C C . GLY A 1 111 ? 2.407 -13.774 -8.892 1.00 82.06 111 GLY A C 1
ATOM 832 O O . GLY A 1 111 ? 2.372 -14.694 -9.703 1.00 82.06 111 GLY A O 1
ATOM 833 N N . ALA A 1 112 ? 1.514 -12.781 -8.869 1.00 86.88 112 ALA A N 1
ATOM 834 C CA . ALA A 1 112 ? 0.440 -12.644 -9.852 1.00 86.88 112 ALA A CA 1
ATOM 835 C C . ALA A 1 112 ? 0.974 -12.324 -11.260 1.00 86.88 112 ALA A C 1
ATOM 837 O O . ALA A 1 112 ? 0.434 -12.806 -12.250 1.00 86.88 112 ALA A O 1
ATOM 838 N N . GLY A 1 113 ? 2.068 -11.563 -11.349 1.00 80.31 113 GLY A N 1
ATOM 839 C CA . GLY A 1 113 ? 2.676 -11.149 -12.611 1.00 80.31 113 GLY A CA 1
ATOM 840 C C . GLY A 1 113 ? 2.242 -9.755 -13.073 1.00 80.31 113 GLY A C 1
ATOM 841 O O . GLY A 1 113 ? 1.472 -9.049 -12.423 1.00 80.31 113 GLY A O 1
ATOM 842 N N . LEU A 1 114 ? 2.806 -9.311 -14.198 1.00 82.06 114 LEU A N 1
ATOM 843 C CA . LEU A 1 114 ? 2.533 -7.981 -14.746 1.00 82.06 114 LEU A CA 1
ATOM 844 C C . LEU A 1 114 ? 1.148 -7.922 -15.390 1.00 82.06 114 LEU A C 1
ATOM 846 O O . LEU A 1 114 ? 0.833 -8.745 -16.241 1.00 82.06 114 LEU A O 1
ATOM 850 N N . GLY A 1 115 ? 0.365 -6.904 -15.029 1.00 82.00 115 GLY A N 1
ATOM 851 C CA . GLY A 1 115 ? -1.003 -6.724 -15.527 1.00 82.00 115 GLY A CA 1
ATOM 852 C C . GLY A 1 115 ? -2.062 -7.502 -14.744 1.00 82.00 115 GLY A C 1
ATOM 853 O O . GLY A 1 115 ? -3.244 -7.226 -14.916 1.00 82.00 115 GLY A O 1
ATOM 854 N N . GLU A 1 116 ? -1.640 -8.389 -13.845 1.00 89.56 116 GLU A N 1
ATOM 855 C CA . GLU A 1 116 ? -2.511 -9.179 -12.980 1.00 89.56 116 GLU A CA 1
ATOM 856 C C . GLU A 1 116 ? -2.568 -8.592 -11.563 1.00 89.56 116 GLU A C 1
ATOM 858 O O . GLU A 1 116 ? -1.699 -7.817 -11.137 1.00 89.56 116 GLU A O 1
ATOM 863 N N . THR A 1 117 ? -3.606 -8.967 -10.816 1.00 92.94 117 THR A N 1
ATOM 864 C CA . THR A 1 117 ? -3.797 -8.543 -9.427 1.00 92.94 117 THR A CA 1
ATOM 865 C C . THR A 1 117 ? -3.990 -9.733 -8.490 1.00 92.94 117 THR A C 1
ATOM 867 O O . THR A 1 117 ? -4.487 -10.794 -8.864 1.00 92.94 117 THR A O 1
ATOM 870 N N . ALA A 1 118 ? -3.587 -9.555 -7.233 1.00 91.00 118 ALA A N 1
ATOM 871 C CA . ALA A 1 118 ? -3.825 -10.494 -6.148 1.00 91.00 118 ALA A CA 1
ATOM 872 C C . ALA A 1 118 ? -4.799 -9.879 -5.138 1.00 91.00 118 ALA A C 1
ATOM 874 O O . ALA A 1 118 ? -4.540 -8.816 -4.566 1.00 91.00 118 ALA A O 1
ATOM 875 N N . ARG A 1 119 ? -5.922 -10.557 -4.894 1.00 93.69 119 ARG A N 1
ATOM 876 C CA . ARG A 1 119 ? -6.908 -10.129 -3.898 1.00 93.69 119 ARG A CA 1
ATOM 877 C C . ARG A 1 119 ? -6.447 -10.472 -2.485 1.00 93.69 119 ARG A C 1
ATOM 879 O O . ARG A 1 119 ? -5.938 -11.563 -2.241 1.00 93.69 119 ARG A O 1
ATOM 886 N N . GLY A 1 120 ? -6.690 -9.572 -1.539 1.00 93.38 120 GLY A N 1
ATOM 887 C CA . GLY A 1 120 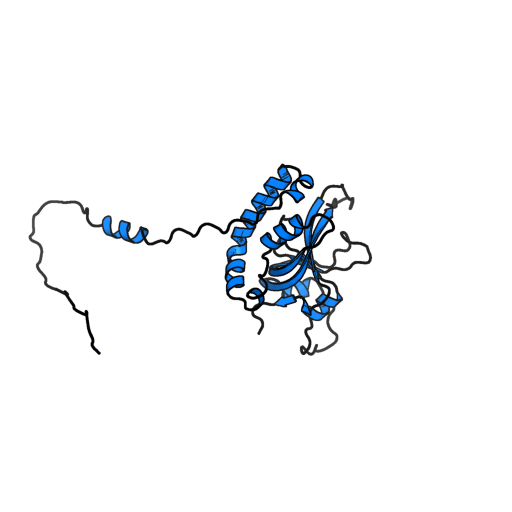? -6.369 -9.813 -0.140 1.00 93.38 120 GLY A CA 1
ATOM 888 C C . GLY A 1 120 ? -6.890 -8.747 0.815 1.00 93.38 120 GLY A C 1
ATOM 889 O O . GLY A 1 120 ? -7.522 -7.763 0.424 1.00 93.38 120 GLY A O 1
ATOM 890 N N . ARG A 1 121 ? -6.590 -8.977 2.092 1.00 95.94 121 ARG A N 1
ATOM 891 C CA . ARG A 1 121 ? -6.665 -7.985 3.162 1.00 95.94 121 ARG A CA 1
ATOM 892 C C . ARG A 1 121 ? -5.244 -7.598 3.521 1.00 95.94 121 ARG A C 1
ATOM 894 O O . ARG A 1 121 ? -4.409 -8.477 3.684 1.00 95.94 121 ARG A O 1
ATOM 901 N N . PHE A 1 122 ? -4.966 -6.315 3.657 1.00 95.44 122 PHE A N 1
ATOM 902 C CA . PHE A 1 122 ? -3.615 -5.787 3.808 1.00 95.44 122 PHE A CA 1
ATOM 903 C C . PHE A 1 122 ? -3.519 -4.959 5.080 1.00 95.44 122 PHE A C 1
ATOM 905 O O . PHE A 1 122 ? -4.440 -4.208 5.385 1.00 95.44 122 PHE A O 1
ATOM 912 N N . ILE A 1 123 ? -2.412 -5.077 5.805 1.00 94.62 123 ILE A N 1
ATOM 913 C CA . ILE A 1 123 ? -2.118 -4.274 6.993 1.00 94.62 123 ILE A CA 1
ATOM 914 C C . ILE A 1 123 ? -0.825 -3.498 6.777 1.00 94.62 123 ILE A C 1
ATOM 916 O O . ILE A 1 123 ? 0.206 -4.084 6.450 1.00 94.62 123 ILE A O 1
ATOM 920 N N . PHE A 1 124 ? -0.854 -2.179 6.965 1.00 92.81 124 PHE A N 1
ATOM 921 C CA . PHE A 1 124 ? 0.367 -1.377 6.893 1.00 92.81 124 PHE A CA 1
ATOM 922 C C . PHE A 1 124 ? 0.267 -0.063 7.673 1.00 92.81 124 PHE A C 1
ATOM 924 O O . PHE A 1 124 ? -0.813 0.491 7.873 1.00 92.81 124 PHE A O 1
ATOM 931 N N . GLU A 1 125 ? 1.421 0.441 8.106 1.00 93.69 125 GLU A N 1
ATOM 932 C CA . GLU A 1 125 ? 1.571 1.762 8.715 1.00 93.69 125 GLU A CA 1
ATOM 933 C C . GLU A 1 125 ? 1.789 2.815 7.623 1.00 93.69 125 GLU A C 1
ATOM 935 O O . GLU A 1 125 ? 2.645 2.659 6.752 1.00 93.69 125 GLU A O 1
ATOM 940 N N . VAL A 1 126 ? 1.051 3.918 7.676 1.00 94.19 126 VAL A N 1
ATOM 941 C CA . VAL A 1 126 ? 1.198 5.014 6.717 1.00 94.19 126 VAL A CA 1
ATOM 942 C C . VAL A 1 126 ? 2.405 5.873 7.086 1.00 94.19 126 VAL A C 1
ATOM 944 O O . VAL A 1 126 ? 2.408 6.565 8.105 1.00 94.19 126 VAL A O 1
ATOM 947 N N . ARG A 1 127 ? 3.414 5.901 6.214 1.00 92.12 127 ARG A N 1
ATOM 948 C CA . ARG A 1 127 ? 4.672 6.640 6.433 1.00 92.12 127 ARG A CA 1
ATOM 949 C C . ARG A 1 127 ? 4.891 7.806 5.483 1.00 92.12 127 ARG A C 1
ATOM 951 O O . ARG A 1 127 ? 5.739 8.660 5.741 1.00 92.12 127 ARG A O 1
ATOM 958 N N . SER A 1 128 ? 4.141 7.858 4.392 1.00 90.69 128 SER A N 1
ATOM 959 C CA . SER A 1 128 ? 4.180 8.959 3.436 1.00 90.69 128 SER A CA 1
ATOM 960 C C . SER A 1 128 ? 2.816 9.187 2.803 1.00 90.69 128 SER A C 1
ATOM 962 O O . SER A 1 128 ? 1.934 8.328 2.841 1.00 90.69 128 SER A O 1
ATOM 964 N N . GLY A 1 129 ? 2.654 10.360 2.193 1.00 88.25 129 GLY A N 1
ATOM 965 C CA . GLY A 1 129 ? 1.532 10.623 1.312 1.00 88.25 129 GLY A CA 1
ATOM 966 C C . GLY A 1 129 ? 1.908 11.578 0.191 1.00 88.25 129 GLY A C 1
ATOM 967 O O . GLY A 1 129 ? 2.783 12.432 0.347 1.00 88.25 129 GLY A O 1
ATOM 968 N N . ALA A 1 130 ? 1.248 11.420 -0.949 1.00 85.25 130 ALA A N 1
ATOM 969 C CA . ALA A 1 130 ? 1.420 12.274 -2.111 1.00 85.25 130 ALA A CA 1
ATOM 970 C C . ALA A 1 130 ? 0.061 12.657 -2.699 1.00 85.25 130 ALA A C 1
ATOM 972 O O . ALA A 1 130 ? -0.912 11.909 -2.629 1.00 85.25 130 ALA A O 1
ATOM 973 N N . GLY A 1 131 ? 0.009 13.865 -3.253 1.00 78.88 131 GLY A N 1
ATOM 974 C CA . GLY A 1 131 ? -1.185 14.388 -3.898 1.00 78.88 131 GLY A CA 1
ATOM 975 C C . GLY A 1 131 ? -1.442 13.783 -5.265 1.00 78.88 131 GLY A C 1
ATOM 976 O O . GLY A 1 131 ? -0.670 12.929 -5.710 1.00 78.88 131 GLY A O 1
ATOM 977 N N . PRO A 1 132 ? -2.463 14.297 -5.966 1.00 71.88 132 PRO A N 1
ATOM 978 C CA . PRO A 1 132 ? -2.727 13.925 -7.340 1.00 71.88 132 PRO A CA 1
ATOM 979 C C . PRO A 1 132 ? -1.506 14.239 -8.198 1.00 71.88 132 PRO A C 1
ATOM 981 O O . PRO A 1 132 ? -1.177 15.392 -8.475 1.00 71.88 132 PRO A O 1
ATOM 984 N N . ARG A 1 133 ? -0.783 13.186 -8.583 1.00 63.91 133 ARG A N 1
ATOM 985 C CA . ARG A 1 133 ? 0.337 13.271 -9.518 1.00 63.91 133 ARG A CA 1
ATOM 986 C C . ARG A 1 133 ? -0.178 12.917 -10.905 1.00 63.91 133 ARG A C 1
ATOM 988 O O . ARG A 1 133 ? -0.162 11.759 -11.297 1.00 63.91 133 ARG A O 1
ATOM 995 N N . ASN A 1 134 ? -0.563 13.943 -11.657 1.00 52.09 134 ASN A N 1
ATOM 996 C CA . ASN A 1 134 ? -1.054 13.821 -13.035 1.00 52.09 134 ASN A CA 1
ATOM 997 C C . ASN A 1 134 ? 0.035 13.340 -14.031 1.00 52.09 134 ASN A C 1
ATOM 999 O O . ASN A 1 134 ? -0.237 13.043 -15.183 1.00 52.09 134 ASN A O 1
ATOM 1003 N N . ARG A 1 135 ? 1.312 13.268 -13.617 1.00 55.44 135 ARG A N 1
ATOM 1004 C CA . ARG A 1 135 ? 2.428 12.999 -14.545 1.00 55.44 135 ARG A CA 1
ATOM 1005 C C . ARG A 1 135 ? 2.669 11.507 -14.843 1.00 55.44 135 ARG A C 1
ATOM 1007 O O . ARG A 1 135 ? 3.302 11.192 -15.846 1.00 55.44 135 ARG A O 1
ATOM 1014 N N . PHE A 1 136 ? 2.176 10.598 -13.998 1.00 54.06 136 PHE A N 1
ATOM 1015 C CA . PHE A 1 136 ? 2.426 9.147 -14.114 1.00 54.06 136 PHE A CA 1
ATOM 1016 C C . PHE A 1 136 ? 1.188 8.336 -14.528 1.00 54.06 136 PHE A C 1
ATOM 1018 O O . PHE A 1 136 ? 1.275 7.121 -14.693 1.00 54.06 136 PHE A O 1
ATOM 1025 N N . LEU A 1 137 ? 0.050 9.007 -14.697 1.00 62.56 137 LEU A N 1
ATOM 1026 C CA . LEU A 1 137 ? -1.251 8.420 -14.989 1.00 62.56 137 LEU A CA 1
ATOM 1027 C C . LEU A 1 137 ? -1.819 8.977 -16.304 1.00 62.56 137 LEU A C 1
ATOM 1029 O O . LEU A 1 137 ? -1.366 10.034 -16.752 1.00 62.56 137 LEU A O 1
ATOM 1033 N N . PRO A 1 138 ? -2.795 8.293 -16.930 1.00 60.06 138 PRO A N 1
ATOM 1034 C CA . PRO A 1 138 ? -3.656 8.899 -17.944 1.00 60.06 138 PRO A CA 1
ATOM 1035 C C . PRO A 1 138 ? -4.226 10.244 -17.457 1.00 60.06 138 PRO A C 1
ATOM 1037 O O . PRO A 1 138 ? -4.485 10.410 -16.266 1.00 60.06 138 PRO A O 1
ATOM 1040 N N . LYS A 1 139 ? -4.400 11.216 -18.365 1.00 60.12 139 LYS A N 1
ATOM 1041 C CA . LYS A 1 139 ? -4.792 12.608 -18.033 1.00 60.12 139 LYS A CA 1
ATOM 1042 C C . LYS A 1 139 ? -6.130 12.727 -17.286 1.00 60.12 139 LYS A C 1
ATOM 1044 O O . LYS A 1 139 ? -6.408 13.772 -16.703 1.00 60.12 139 LYS A O 1
ATOM 1049 N N . ASP A 1 140 ? -6.953 11.694 -17.355 1.00 64.56 140 ASP A N 1
ATOM 1050 C CA . ASP A 1 140 ? -8.281 11.553 -16.769 1.00 64.56 140 ASP A CA 1
ATOM 1051 C C . ASP A 1 140 ? -8.278 10.831 -15.411 1.00 64.56 140 ASP A C 1
ATOM 1053 O O . ASP A 1 140 ? -9.289 10.829 -14.712 1.00 64.56 140 ASP A O 1
ATOM 1057 N N . GLU A 1 141 ? -7.144 10.271 -14.982 1.00 73.94 141 GLU A N 1
ATOM 1058 C CA . GLU A 1 141 ? -7.052 9.524 -13.733 1.00 73.94 141 GLU A CA 1
ATOM 1059 C C . GLU A 1 141 ? -6.401 10.375 -12.628 1.00 73.94 141 GLU A C 1
ATOM 1061 O O . GLU A 1 141 ? -5.193 10.619 -12.598 1.00 73.94 141 GLU A O 1
ATOM 1066 N N . THR A 1 142 ? -7.222 10.835 -11.680 1.00 83.56 142 THR A N 1
ATOM 1067 C CA . THR A 1 142 ? -6.762 11.539 -10.473 1.00 83.56 142 THR A CA 1
ATOM 1068 C C . THR A 1 142 ? -6.699 10.553 -9.313 1.00 83.56 142 THR A C 1
ATOM 1070 O O . THR A 1 142 ? -7.716 9.987 -8.938 1.00 83.56 142 THR A O 1
ATOM 1073 N N . LEU A 1 143 ? -5.518 10.353 -8.723 1.00 87.75 143 LEU A N 1
ATOM 1074 C CA . LEU A 1 143 ? -5.330 9.455 -7.578 1.00 87.75 143 LEU A CA 1
ATOM 1075 C C . LEU A 1 143 ? -4.487 10.119 -6.492 1.00 87.75 143 LEU A C 1
ATOM 1077 O O . LEU A 1 143 ? -3.499 10.792 -6.783 1.00 87.75 143 LEU A O 1
ATOM 1081 N N . PHE A 1 144 ? -4.860 9.889 -5.241 1.00 90.56 144 PHE A N 1
ATOM 1082 C CA . PHE A 1 144 ? -4.103 10.268 -4.055 1.00 90.56 144 PHE A CA 1
ATOM 1083 C C . PHE A 1 144 ? -3.359 9.057 -3.509 1.00 90.56 144 PHE A C 1
ATOM 1085 O O . PHE A 1 144 ? -3.841 7.932 -3.623 1.00 90.56 144 PHE A O 1
ATOM 1092 N N . TYR A 1 145 ? -2.193 9.278 -2.905 1.00 91.06 145 TYR A N 1
ATOM 1093 C CA . TYR A 1 145 ? -1.317 8.175 -2.528 1.00 91.06 145 TYR A CA 1
ATOM 1094 C C . TYR A 1 145 ? -0.959 8.185 -1.054 1.00 91.06 145 TYR A C 1
ATOM 1096 O O . TYR A 1 145 ? -0.555 9.221 -0.525 1.00 91.06 145 TYR A O 1
ATOM 1104 N N . LEU A 1 146 ? -1.014 7.010 -0.431 1.00 93.44 146 LEU A N 1
ATOM 1105 C CA . LEU A 1 146 ? -0.412 6.724 0.871 1.00 93.44 146 LEU A CA 1
ATOM 1106 C C . LEU A 1 146 ? 0.617 5.608 0.701 1.00 93.44 146 LEU A C 1
ATOM 1108 O O . LEU A 1 146 ? 0.357 4.644 -0.013 1.00 93.44 146 LEU A O 1
ATOM 1112 N N . GLY A 1 147 ? 1.785 5.749 1.323 1.00 91.94 147 GLY A N 1
ATOM 1113 C CA . GLY A 1 147 ? 2.872 4.776 1.214 1.00 91.94 147 GLY A CA 1
ATOM 1114 C C . GLY A 1 147 ? 3.198 4.117 2.548 1.00 91.94 147 GLY A C 1
ATOM 1115 O O . GLY A 1 147 ? 3.204 4.785 3.586 1.00 91.94 147 GLY A O 1
ATOM 1116 N N . SER A 1 148 ? 3.533 2.825 2.500 1.00 89.44 148 SER A N 1
ATOM 1117 C CA . SER A 1 148 ? 4.053 2.072 3.651 1.00 89.44 148 SER A CA 1
ATOM 1118 C C . SER A 1 148 ? 5.465 2.481 4.065 1.00 89.44 148 SER A C 1
ATOM 1120 O O . SER A 1 148 ? 5.924 2.114 5.137 1.00 89.44 148 SER A O 1
ATOM 1122 N N . GLU A 1 149 ? 6.154 3.261 3.231 1.00 88.44 149 GLU A N 1
ATOM 1123 C CA . GLU A 1 149 ? 7.480 3.806 3.502 1.00 88.44 149 GLU A CA 1
ATOM 1124 C C . GLU A 1 149 ? 7.560 5.287 3.155 1.00 88.44 149 GLU A C 1
ATOM 1126 O O . GLU A 1 149 ? 6.717 5.833 2.439 1.00 88.44 149 GLU A O 1
ATOM 1131 N N . ARG A 1 150 ? 8.602 5.954 3.662 1.00 84.19 150 ARG A N 1
ATOM 1132 C CA . ARG A 1 150 ? 8.836 7.385 3.409 1.00 84.19 150 ARG A CA 1
ATOM 1133 C C . ARG A 1 150 ? 9.071 7.690 1.931 1.00 84.19 150 ARG A C 1
ATOM 1135 O O . ARG A 1 150 ? 8.622 8.724 1.441 1.00 84.19 150 ARG A O 1
ATOM 1142 N N . LEU A 1 151 ? 9.781 6.804 1.234 1.00 78.56 151 LEU A N 1
ATOM 1143 C CA . LEU A 1 151 ? 10.151 6.973 -0.164 1.00 78.56 151 LEU A CA 1
ATOM 1144 C C . LEU A 1 151 ? 9.343 6.016 -1.041 1.00 78.56 151 LEU A C 1
ATOM 1146 O O . LEU A 1 151 ? 9.583 4.815 -1.046 1.00 78.56 151 LEU A O 1
ATOM 1150 N N . PHE A 1 152 ? 8.463 6.564 -1.883 1.00 71.94 152 PHE A N 1
ATOM 1151 C CA . PHE A 1 152 ? 7.769 5.826 -2.954 1.00 71.94 152 PHE A CA 1
ATOM 1152 C C . PHE A 1 152 ? 8.725 5.248 -4.019 1.00 71.94 152 PHE A C 1
ATOM 1154 O O . PHE A 1 152 ? 8.274 4.724 -5.029 1.00 71.94 152 PHE A O 1
ATOM 1161 N N . GLY A 1 153 ? 10.035 5.469 -3.890 1.00 68.31 153 GLY A N 1
ATOM 1162 C CA . GLY A 1 153 ? 11.067 4.968 -4.795 1.00 68.31 153 GLY A CA 1
ATOM 1163 C C . GLY A 1 153 ? 11.500 3.537 -4.498 1.00 68.31 153 GLY A C 1
ATOM 1164 O O . GLY A 1 153 ? 12.003 2.859 -5.390 1.00 68.31 153 GLY A O 1
ATOM 1165 N N . ASP A 1 154 ? 11.314 3.095 -3.256 1.00 73.44 154 ASP A N 1
ATOM 1166 C CA . ASP A 1 154 ? 11.929 1.869 -2.774 1.00 73.44 154 ASP A CA 1
ATOM 1167 C C . ASP A 1 154 ? 11.138 0.629 -3.220 1.00 73.44 154 ASP A C 1
ATOM 1169 O O . ASP A 1 154 ? 9.906 0.633 -3.319 1.00 73.44 154 ASP A O 1
ATOM 1173 N N . TYR A 1 155 ? 11.854 -0.472 -3.456 1.00 71.31 155 TYR A N 1
ATOM 1174 C CA . TYR A 1 155 ? 11.233 -1.769 -3.724 1.00 71.31 155 TYR A CA 1
ATOM 1175 C C . TYR A 1 155 ? 10.430 -2.259 -2.514 1.00 71.31 155 TYR A C 1
ATOM 1177 O O . TYR A 1 155 ? 10.804 -2.024 -1.361 1.00 71.31 155 TYR A O 1
ATOM 1185 N N . GLY A 1 156 ? 9.332 -2.967 -2.787 1.00 70.75 156 GLY A N 1
ATOM 1186 C CA . GLY A 1 156 ? 8.457 -3.526 -1.753 1.00 70.75 156 GLY A CA 1
ATOM 1187 C C . GLY A 1 156 ? 7.571 -2.496 -1.046 1.00 70.75 156 GLY A C 1
ATOM 1188 O O . GLY A 1 156 ? 6.846 -2.851 -0.123 1.00 70.75 156 GLY A O 1
ATOM 1189 N N . VAL A 1 157 ? 7.596 -1.227 -1.469 1.00 83.12 157 VAL A N 1
ATOM 1190 C CA . VAL A 1 157 ? 6.701 -0.210 -0.909 1.00 83.12 157 VAL A CA 1
ATOM 1191 C C . VAL A 1 157 ? 5.284 -0.452 -1.406 1.00 83.12 157 VAL A C 1
ATOM 1193 O O . VAL A 1 157 ? 5.005 -0.371 -2.605 1.00 83.12 157 VAL A O 1
ATOM 1196 N N . LEU A 1 158 ? 4.383 -0.737 -0.470 1.00 89.62 158 LEU A N 1
ATOM 1197 C CA . LEU A 1 158 ? 2.961 -0.825 -0.749 1.00 89.62 158 LEU A CA 1
ATOM 1198 C C . LEU A 1 158 ? 2.398 0.593 -0.837 1.00 89.62 158 LEU A C 1
ATOM 1200 O O . LEU A 1 158 ? 2.544 1.395 0.090 1.00 89.62 158 LEU A O 1
ATOM 1204 N N . VAL A 1 159 ? 1.772 0.900 -1.971 1.00 92.31 159 VAL A N 1
ATOM 1205 C CA . VAL A 1 159 ? 1.139 2.192 -2.228 1.00 92.31 159 VAL A CA 1
ATOM 1206 C C . VAL A 1 159 ? -0.367 2.003 -2.313 1.00 92.31 159 VAL A C 1
ATOM 1208 O O . VAL A 1 159 ? -0.844 1.259 -3.165 1.00 92.31 159 VAL A O 1
ATOM 1211 N N . LEU A 1 160 ? -1.126 2.715 -1.480 1.00 94.12 160 LEU A N 1
ATOM 1212 C CA . LEU A 1 160 ? -2.557 2.883 -1.716 1.00 94.12 160 LEU A CA 1
ATOM 1213 C C . LEU A 1 160 ? -2.759 3.949 -2.780 1.00 94.12 160 LEU A C 1
ATOM 1215 O O . LEU A 1 160 ? -2.297 5.073 -2.605 1.00 94.12 160 LEU A O 1
ATOM 1219 N N . ALA A 1 161 ? -3.467 3.606 -3.847 1.00 91.94 161 ALA A N 1
ATOM 1220 C CA . ALA A 1 161 ? -3.897 4.522 -4.890 1.00 91.94 161 ALA A CA 1
ATOM 1221 C C . ALA A 1 161 ? -5.398 4.798 -4.713 1.00 91.94 161 ALA A C 1
ATOM 1223 O O . ALA A 1 161 ? -6.235 3.966 -5.058 1.00 91.94 161 ALA A O 1
ATOM 1224 N N . ILE A 1 162 ? -5.727 5.948 -4.128 1.00 92.75 162 ILE A N 1
ATOM 1225 C CA . ILE A 1 162 ? -7.060 6.296 -3.631 1.00 92.75 162 ILE A CA 1
ATOM 1226 C C . ILE A 1 162 ? -7.737 7.264 -4.602 1.00 92.75 162 ILE A C 1
ATOM 1228 O O . ILE A 1 162 ? -7.182 8.313 -4.935 1.00 92.75 162 ILE A O 1
ATOM 1232 N N . THR A 1 163 ? -8.943 6.923 -5.042 1.00 91.25 163 THR A N 1
ATOM 1233 C CA . THR A 1 163 ? -9.783 7.817 -5.857 1.00 91.25 163 THR A CA 1
ATOM 1234 C C . THR A 1 163 ? -10.239 9.053 -5.068 1.00 91.25 163 THR A C 1
ATOM 1236 O O . THR A 1 163 ? -10.289 9.007 -3.835 1.00 91.25 163 THR A O 1
ATOM 1239 N N . PRO A 1 164 ? -10.568 10.175 -5.733 1.00 89.06 164 PRO A N 1
ATOM 1240 C CA . PRO A 1 164 ? -11.066 11.369 -5.056 1.00 89.06 164 PRO A CA 1
ATOM 1241 C C . PRO A 1 164 ? -12.326 11.092 -4.231 1.00 89.06 164 PRO A C 1
ATOM 1243 O O . PRO A 1 164 ? -12.425 11.575 -3.106 1.00 89.06 164 PRO A O 1
ATOM 1246 N N . GLU A 1 165 ? -13.241 10.275 -4.755 1.00 89.44 165 GLU A N 1
ATOM 1247 C CA . GLU A 1 165 ? -14.503 9.902 -4.111 1.00 89.44 165 GLU A CA 1
ATOM 1248 C C . GLU A 1 165 ? -14.248 9.068 -2.852 1.00 89.44 165 GLU A C 1
ATOM 1250 O O . GLU A 1 165 ? -14.786 9.366 -1.784 1.00 89.44 165 GLU A O 1
ATOM 1255 N N . ALA A 1 166 ? -13.364 8.067 -2.944 1.00 92.75 166 ALA A N 1
ATOM 1256 C CA . ALA A 1 166 ? -12.995 7.272 -1.780 1.00 92.75 166 ALA A CA 1
ATOM 1257 C C . ALA A 1 166 ? -12.284 8.111 -0.720 1.00 92.75 166 ALA A C 1
ATOM 1259 O O . ALA A 1 166 ? -12.577 7.990 0.468 1.00 92.75 166 ALA A O 1
ATOM 1260 N N . LEU A 1 167 ? -11.373 8.995 -1.137 1.00 91.81 167 LEU A N 1
ATOM 1261 C CA . LEU A 1 167 ? -10.682 9.873 -0.205 1.00 91.81 167 LEU A CA 1
ATOM 1262 C C . LEU A 1 167 ? -11.659 10.824 0.491 1.00 91.81 167 LEU A C 1
ATOM 1264 O O . LEU A 1 167 ? -11.517 11.043 1.690 1.00 91.81 167 LEU A O 1
ATOM 1268 N N . ASP A 1 168 ? -12.645 11.370 -0.217 1.00 89.56 168 ASP A N 1
ATOM 1269 C CA . ASP A 1 168 ? -13.654 12.232 0.397 1.00 89.56 168 ASP A CA 1
ATOM 1270 C C . ASP A 1 168 ? -14.432 11.496 1.498 1.00 89.56 168 ASP A C 1
ATOM 1272 O O . ASP A 1 168 ? -14.516 11.995 2.623 1.00 89.56 168 ASP A O 1
ATOM 1276 N N . GLY A 1 169 ? -14.879 10.264 1.230 1.00 90.00 169 GLY A N 1
ATOM 1277 C CA . GLY A 1 169 ? -15.547 9.425 2.229 1.00 90.00 169 GLY A CA 1
ATOM 1278 C C . GLY A 1 169 ? -14.658 9.060 3.424 1.00 90.00 169 GLY A C 1
ATOM 1279 O O . GLY A 1 169 ? -15.120 9.039 4.563 1.00 90.00 169 GLY A O 1
ATOM 1280 N N . LEU A 1 170 ? -13.359 8.841 3.199 1.00 90.94 170 LEU A N 1
ATOM 1281 C CA . LEU A 1 170 ? -12.389 8.578 4.270 1.00 90.94 170 LEU A CA 1
ATOM 1282 C C . LEU A 1 170 ? -12.090 9.812 5.129 1.00 90.94 170 LEU A C 1
ATOM 1284 O O . LEU A 1 170 ? -11.779 9.696 6.320 1.00 90.94 170 LEU A O 1
ATOM 1288 N N . MET A 1 171 ? -12.143 10.999 4.527 1.00 88.62 171 MET A N 1
ATOM 1289 C CA . MET A 1 171 ? -11.896 12.266 5.210 1.00 88.62 171 MET A CA 1
ATOM 1290 C C . MET A 1 171 ? -13.133 12.781 5.950 1.00 88.62 171 MET A C 1
ATOM 1292 O O . MET A 1 171 ? -12.970 13.501 6.937 1.00 88.62 171 MET A O 1
ATOM 1296 N N . ASN A 1 172 ? -14.331 12.409 5.494 1.00 85.31 172 ASN A N 1
ATOM 1297 C CA . ASN A 1 172 ? -15.617 12.852 6.030 1.00 85.31 172 ASN A CA 1
ATOM 1298 C C . ASN A 1 172 ? -16.545 11.642 6.293 1.00 85.31 172 ASN A C 1
ATOM 1300 O O . ASN A 1 172 ? -17.553 11.476 5.603 1.00 85.31 172 ASN A O 1
ATOM 1304 N N . PRO A 1 173 ? -16.217 10.768 7.264 1.00 76.94 173 PRO A N 1
ATOM 1305 C CA . PRO A 1 173 ? -17.014 9.578 7.535 1.00 76.94 173 PRO A CA 1
ATOM 1306 C C . PRO A 1 173 ? -18.446 9.937 7.981 1.00 76.94 173 PRO A C 1
ATOM 1308 O O . PRO A 1 173 ? -18.653 10.952 8.660 1.00 76.94 173 PRO A O 1
ATOM 1311 N N . PRO A 1 174 ? -19.452 9.110 7.640 1.00 69.81 174 PRO A N 1
ATOM 1312 C CA . PRO A 1 174 ? -20.846 9.366 7.994 1.00 69.81 174 PRO A CA 1
ATOM 1313 C C . PRO A 1 174 ? -21.013 9.590 9.505 1.00 69.81 174 PRO A C 1
ATOM 1315 O O . PRO A 1 174 ? -20.430 8.881 10.319 1.00 69.81 174 PRO A O 1
ATOM 1318 N N . GLY A 1 175 ? -21.792 10.609 9.881 1.00 68.50 175 GLY A N 1
ATOM 1319 C CA . GLY A 1 175 ? -21.988 11.021 11.279 1.00 68.50 175 GLY A CA 1
ATOM 1320 C C . GLY A 1 175 ? -21.036 12.119 11.769 1.00 68.50 175 GLY A C 1
ATOM 1321 O O . GLY A 1 175 ? -21.332 12.772 12.768 1.00 68.50 175 GLY A O 1
ATOM 1322 N N . THR A 1 176 ? -19.952 12.417 11.043 1.00 64.25 176 THR A N 1
ATOM 1323 C CA . THR A 1 176 ? -19.202 13.662 11.263 1.00 64.25 176 THR A CA 1
ATOM 1324 C C . THR A 1 176 ? -19.909 14.804 10.542 1.00 64.25 176 THR A C 1
ATOM 1326 O O . THR A 1 176 ? -19.774 14.961 9.336 1.00 64.25 176 THR A O 1
ATOM 1329 N N . ALA A 1 177 ? -20.728 15.584 11.258 1.00 56.12 177 ALA A N 1
ATOM 1330 C CA . ALA A 1 177 ? -21.369 16.763 10.679 1.00 56.12 177 ALA A CA 1
ATOM 1331 C C . ALA A 1 177 ? -20.282 17.787 10.303 1.00 56.12 177 ALA A C 1
ATOM 1333 O O . ALA A 1 177 ? -19.624 18.324 11.202 1.00 56.12 177 ALA A O 1
ATOM 1334 N N . PRO A 1 178 ? -20.056 18.077 9.009 1.00 57.38 178 PRO A N 1
ATOM 1335 C CA . PRO A 1 178 ? -19.122 19.124 8.650 1.00 57.38 178 PRO A CA 1
ATOM 1336 C C . PRO A 1 178 ? -19.740 20.456 9.087 1.00 57.38 178 PRO A C 1
ATOM 1338 O O . PRO A 1 178 ? -20.835 20.823 8.661 1.00 57.38 178 PRO A O 1
ATOM 1341 N N . GLN A 1 179 ? -19.057 21.190 9.966 1.00 52.88 179 GLN A N 1
ATOM 1342 C CA . GLN A 1 179 ? -19.410 22.581 10.246 1.00 52.88 179 GLN A CA 1
ATOM 1343 C C . GLN A 1 179 ? -19.041 23.420 9.012 1.00 52.88 179 GLN A C 1
ATOM 1345 O O . GLN A 1 179 ? -17.959 23.996 8.933 1.00 52.88 179 GLN A O 1
ATOM 1350 N N . GLY A 1 180 ? -19.920 23.420 8.007 1.00 61.19 180 GLY A N 1
ATOM 1351 C CA . GLY A 1 180 ? -19.746 24.133 6.740 1.00 61.19 180 GLY A CA 1
ATOM 1352 C C . GLY A 1 180 ? -19.507 23.224 5.531 1.00 61.19 180 GLY A C 1
ATOM 1353 O O . GLY A 1 180 ? -19.646 22.005 5.597 1.00 61.19 180 GLY A O 1
ATOM 1354 N N . LYS A 1 181 ? -19.172 23.835 4.386 1.00 60.12 181 LYS A N 1
ATOM 1355 C CA . LYS A 1 181 ? -18.875 23.104 3.145 1.00 60.12 181 LYS A CA 1
ATOM 1356 C C . LYS A 1 181 ? -17.688 22.158 3.393 1.00 60.12 181 LYS A C 1
ATOM 1358 O O . LYS A 1 181 ? -16.655 22.647 3.860 1.00 60.12 181 LYS A O 1
ATOM 1363 N N . PRO A 1 182 ? -17.788 20.856 3.061 1.00 64.56 182 PRO A N 1
ATOM 1364 C CA . PRO A 1 182 ? -16.660 19.943 3.163 1.00 64.56 182 PRO A CA 1
ATOM 1365 C C . PRO A 1 182 ? -15.470 20.538 2.417 1.00 64.56 182 PRO A C 1
ATOM 1367 O O . PRO A 1 182 ? -15.565 20.888 1.236 1.00 64.56 182 PRO A O 1
ATOM 1370 N N . ALA A 1 183 ? -14.357 20.728 3.123 1.00 69.12 183 ALA A N 1
ATOM 1371 C CA . ALA A 1 183 ? -13.136 21.153 2.463 1.00 69.12 183 ALA A CA 1
ATOM 1372 C C . ALA A 1 183 ? -12.743 20.069 1.450 1.00 69.12 183 ALA A C 1
ATOM 1374 O O . ALA A 1 183 ? -12.841 18.877 1.752 1.00 69.12 183 ALA A O 1
ATOM 1375 N N . ALA A 1 184 ? -12.275 20.480 0.272 1.00 73.44 184 ALA A N 1
ATOM 1376 C CA . ALA A 1 184 ? -11.821 19.537 -0.741 1.00 73.44 184 ALA A CA 1
ATOM 1377 C C . ALA A 1 184 ? -10.707 18.627 -0.176 1.00 73.44 184 ALA A C 1
ATOM 1379 O O . ALA A 1 184 ? -9.908 19.074 0.671 1.00 73.44 184 ALA A O 1
ATOM 1380 N N . PRO A 1 185 ? -10.635 17.357 -0.609 1.00 75.00 185 PRO A N 1
ATOM 1381 C CA . PRO A 1 185 ? -9.519 16.496 -0.268 1.00 75.00 185 PRO A CA 1
ATOM 1382 C C . PRO A 1 185 ? -8.216 17.124 -0.771 1.00 75.00 185 PRO A C 1
ATOM 1384 O O . PRO A 1 185 ? -8.102 17.574 -1.910 1.00 75.00 185 PRO A O 1
ATOM 1387 N N . SER A 1 186 ? -7.219 17.190 0.107 1.00 82.75 186 SER A N 1
ATOM 1388 C CA . SER A 1 186 ? -5.893 17.704 -0.224 1.00 82.75 186 SER A CA 1
ATOM 1389 C C . SER A 1 186 ? -4.827 16.803 0.370 1.00 82.75 186 SER A C 1
ATOM 1391 O O . SER A 1 186 ? -5.037 16.188 1.420 1.00 82.75 186 SER A O 1
ATOM 1393 N N . THR A 1 187 ? -3.653 16.770 -0.263 1.00 83.94 187 THR A N 1
ATOM 1394 C CA . THR A 1 187 ? -2.500 16.005 0.227 1.00 83.94 187 THR A CA 1
ATOM 1395 C C . THR A 1 187 ? -2.203 16.319 1.681 1.00 83.94 187 THR A C 1
ATOM 1397 O O . THR A 1 187 ? -2.017 15.403 2.465 1.00 83.94 187 THR A O 1
ATOM 1400 N N . GLY A 1 188 ? -2.200 17.605 2.051 1.00 86.00 188 GLY A N 1
ATOM 1401 C CA . GLY A 1 188 ? -1.870 18.044 3.406 1.00 86.00 188 GLY A CA 1
ATOM 1402 C C . GLY A 1 188 ? -2.887 17.597 4.457 1.00 86.00 188 GLY A C 1
ATOM 1403 O O . GLY A 1 188 ? -2.507 17.287 5.584 1.00 86.00 188 GLY A O 1
ATOM 1404 N N . ARG A 1 189 ? -4.179 17.538 4.107 1.00 88.06 189 ARG A N 1
ATOM 1405 C CA . ARG A 1 189 ? -5.216 17.021 5.015 1.00 88.06 189 ARG A CA 1
ATOM 1406 C C . ARG A 1 189 ? -5.137 15.505 5.136 1.00 88.06 189 ARG A C 1
ATOM 1408 O O . ARG A 1 189 ? -5.176 14.991 6.249 1.00 88.06 189 ARG A O 1
ATOM 1415 N N . MET A 1 190 ? -4.978 14.818 4.010 1.00 91.69 190 MET A N 1
ATOM 1416 C CA . MET A 1 190 ? -4.819 13.368 3.960 1.00 91.69 190 MET A CA 1
ATOM 1417 C C . MET A 1 190 ? -3.594 12.916 4.769 1.00 91.69 190 MET A C 1
ATOM 1419 O O . MET A 1 190 ? -3.713 12.055 5.635 1.00 91.69 190 MET A O 1
ATOM 1423 N N . THR A 1 191 ? -2.427 13.531 4.556 1.00 90.44 191 THR A N 1
ATOM 1424 C CA . THR A 1 191 ? -1.207 13.187 5.300 1.00 90.44 191 THR A CA 1
ATOM 1425 C C . THR A 1 191 ? -1.363 13.457 6.789 1.00 90.44 191 THR A C 1
ATOM 1427 O O . THR A 1 191 ? -1.016 12.603 7.596 1.00 90.44 191 THR A O 1
ATOM 1430 N N . ARG A 1 192 ? -1.955 14.593 7.176 1.00 90.88 192 ARG A N 1
ATOM 1431 C CA . ARG A 1 192 ? -2.232 14.895 8.588 1.00 90.88 192 ARG A CA 1
ATOM 1432 C C . ARG A 1 192 ? -3.179 13.881 9.235 1.00 9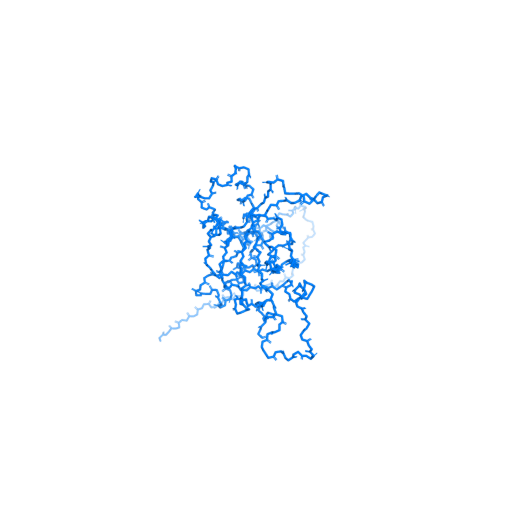0.88 192 ARG A C 1
ATOM 1434 O O . ARG A 1 192 ? -3.037 13.598 10.418 1.00 90.88 192 ARG A O 1
ATOM 1441 N N . ARG A 1 193 ? -4.152 13.362 8.482 1.00 90.88 193 ARG A N 1
ATOM 1442 C CA . ARG A 1 193 ? -5.133 12.390 8.977 1.00 90.88 193 ARG A CA 1
ATOM 1443 C C . ARG A 1 193 ? -4.523 11.004 9.176 1.00 90.88 193 ARG A C 1
ATOM 1445 O O . ARG A 1 193 ? -4.839 10.360 10.175 1.00 90.88 193 ARG A O 1
ATOM 1452 N N . PHE A 1 194 ? -3.695 10.559 8.231 1.00 94.00 194 PHE A N 1
ATOM 1453 C CA . PHE A 1 194 ? -3.289 9.157 8.139 1.00 94.00 194 PHE A CA 1
ATOM 1454 C C . PHE A 1 194 ? -1.832 8.871 8.503 1.00 94.00 194 PHE A C 1
ATOM 1456 O O . PHE A 1 194 ? -1.562 7.742 8.886 1.00 94.00 194 PHE A O 1
ATOM 1463 N N . ILE A 1 195 ? -0.892 9.822 8.428 1.00 94.31 195 ILE A N 1
ATOM 1464 C CA . ILE A 1 195 ? 0.516 9.533 8.768 1.00 94.31 195 ILE A CA 1
ATOM 1465 C C . ILE A 1 195 ? 0.633 9.010 10.208 1.00 94.31 195 ILE A C 1
ATOM 1467 O O . ILE A 1 195 ? 0.060 9.577 11.138 1.00 94.31 195 ILE A O 1
ATOM 1471 N N . GLY A 1 196 ? 1.394 7.926 10.373 1.00 92.81 196 GLY A N 1
ATOM 1472 C CA . GLY A 1 196 ? 1.595 7.222 11.640 1.00 92.81 196 GLY A CA 1
ATOM 1473 C C . GLY A 1 196 ? 0.404 6.365 12.074 1.00 92.81 196 GLY A C 1
ATOM 1474 O O . GLY A 1 196 ? 0.419 5.813 13.171 1.00 92.81 196 GLY A O 1
ATOM 1475 N N . LYS A 1 197 ? -0.649 6.264 11.254 1.00 95.00 197 LYS A N 1
ATOM 1476 C CA . LYS A 1 197 ? -1.769 5.351 11.494 1.00 95.00 197 LYS A CA 1
ATOM 1477 C C . LYS A 1 197 ? -1.509 4.015 10.817 1.00 95.00 197 LYS A C 1
ATOM 1479 O O . LYS A 1 197 ? -0.984 3.968 9.705 1.00 95.00 197 LYS A O 1
ATOM 1484 N N . THR A 1 198 ? -1.943 2.945 11.470 1.00 95.25 198 THR A N 1
ATOM 1485 C CA . THR A 1 198 ? -2.045 1.630 10.840 1.00 95.25 198 THR A CA 1
ATOM 1486 C C . THR A 1 198 ? -3.406 1.503 10.179 1.00 95.25 198 THR A C 1
ATOM 1488 O O . THR A 1 198 ? -4.430 1.837 10.780 1.00 95.25 198 THR A O 1
ATOM 1491 N N . LEU A 1 199 ? -3.409 1.031 8.938 1.00 96.00 199 LEU A N 1
ATOM 1492 C CA . LEU A 1 199 ? -4.610 0.787 8.157 1.00 96.00 199 LEU A CA 1
ATOM 1493 C C . LEU A 1 199 ? -4.766 -0.705 7.885 1.00 96.00 199 LEU A C 1
ATOM 1495 O O . LEU A 1 199 ? -3.778 -1.398 7.637 1.00 96.00 199 LEU A O 1
ATOM 1499 N N . ILE A 1 200 ? -6.018 -1.156 7.870 1.00 95.88 200 ILE A N 1
ATOM 1500 C CA . ILE A 1 200 ? -6.431 -2.417 7.258 1.00 95.88 200 ILE A CA 1
ATOM 1501 C C . ILE A 1 200 ? -7.165 -2.076 5.970 1.00 95.88 200 ILE A C 1
ATOM 1503 O O . ILE A 1 200 ? -8.073 -1.245 5.986 1.00 95.88 200 ILE A O 1
ATOM 1507 N N . VAL A 1 201 ? -6.770 -2.698 4.864 1.00 96.56 201 VAL A N 1
ATOM 1508 C CA . VAL A 1 201 ? -7.349 -2.428 3.548 1.00 96.56 201 VAL A CA 1
ATOM 1509 C C . VAL A 1 201 ? -7.772 -3.721 2.870 1.00 96.56 201 VAL A C 1
ATOM 1511 O O . VAL A 1 201 ? -6.959 -4.623 2.710 1.00 96.56 201 VAL A O 1
ATOM 1514 N N . ASP A 1 202 ? -9.030 -3.809 2.455 1.00 96.19 202 ASP A N 1
ATOM 1515 C CA . ASP A 1 202 ? -9.560 -4.898 1.632 1.00 96.19 202 ASP A CA 1
ATOM 1516 C C . ASP A 1 202 ? -9.470 -4.507 0.145 1.00 96.19 202 ASP A C 1
ATOM 1518 O O . ASP A 1 202 ? -10.003 -3.472 -0.268 1.00 96.19 202 ASP A O 1
ATOM 1522 N N . GLY A 1 203 ? -8.816 -5.314 -0.695 1.00 95.00 203 GLY A N 1
ATOM 1523 C CA . GLY A 1 203 ? -8.703 -4.972 -2.114 1.00 95.00 203 GLY A CA 1
ATOM 1524 C C . GLY A 1 203 ? -7.827 -5.899 -2.941 1.00 95.00 203 GLY A C 1
ATOM 1525 O O . GLY A 1 203 ? -7.622 -7.064 -2.606 1.00 95.00 203 GLY A O 1
ATOM 1526 N N . GLU A 1 204 ? -7.325 -5.354 -4.041 1.00 95.00 204 GLU A N 1
ATOM 1527 C CA . GLU A 1 204 ? -6.458 -6.040 -4.991 1.00 95.00 204 GLU A CA 1
ATOM 1528 C C . GLU A 1 204 ? -5.129 -5.297 -5.105 1.00 95.00 204 GLU A C 1
ATOM 1530 O O . GLU A 1 204 ? -5.112 -4.081 -5.323 1.00 95.00 204 GLU A O 1
ATOM 1535 N N . VAL A 1 205 ? -4.022 -6.024 -4.939 1.00 94.06 205 VAL A N 1
ATOM 1536 C CA . VAL A 1 205 ? -2.665 -5.506 -5.126 1.00 94.06 205 VAL A CA 1
ATOM 1537 C C . VAL A 1 205 ? -2.115 -5.972 -6.470 1.00 94.06 205 VAL A C 1
ATOM 1539 O O . VAL A 1 205 ? -2.201 -7.149 -6.803 1.00 94.06 205 VAL A O 1
ATOM 1542 N N . GLY A 1 206 ? -1.535 -5.062 -7.243 1.00 91.75 206 GLY A N 1
ATOM 1543 C CA . GLY A 1 206 ? -0.909 -5.375 -8.528 1.00 91.75 206 GLY A CA 1
ATOM 1544 C C . GLY A 1 206 ? 0.400 -4.623 -8.729 1.00 91.75 206 GLY A C 1
ATOM 1545 O O . GLY A 1 206 ? 0.740 -3.713 -7.966 1.00 91.75 206 GLY A O 1
ATOM 1546 N N . LEU A 1 207 ? 1.142 -4.999 -9.769 1.00 87.44 207 LEU A N 1
ATOM 1547 C CA . LEU A 1 207 ? 2.359 -4.302 -10.175 1.00 87.44 207 LEU A CA 1
ATOM 1548 C C . LEU A 1 207 ? 2.071 -3.261 -11.252 1.00 87.44 207 LEU A C 1
ATOM 1550 O O . LEU A 1 207 ? 1.463 -3.554 -12.278 1.00 87.44 207 LEU A O 1
ATOM 1554 N N . ARG A 1 208 ? 2.598 -2.051 -11.056 1.00 83.75 208 ARG A N 1
ATOM 1555 C CA . ARG A 1 208 ? 2.588 -0.987 -12.060 1.00 83.75 208 ARG A CA 1
ATOM 1556 C C . ARG A 1 208 ? 4.009 -0.548 -12.370 1.00 83.75 208 ARG A C 1
ATOM 1558 O O . ARG A 1 208 ? 4.760 -0.186 -11.466 1.00 83.75 208 ARG A O 1
ATOM 1565 N N . PHE A 1 209 ? 4.374 -0.551 -13.649 1.00 80.19 209 PHE A N 1
ATOM 1566 C CA . PHE A 1 209 ? 5.633 0.042 -14.084 1.00 80.19 209 PHE A CA 1
ATOM 1567 C C . PHE A 1 209 ? 5.520 1.567 -14.043 1.00 80.19 209 PHE A C 1
ATOM 1569 O O . PHE A 1 209 ? 4.664 2.160 -14.702 1.00 80.19 209 PHE A O 1
ATOM 1576 N N . ILE A 1 210 ? 6.374 2.196 -13.242 1.00 77.31 210 ILE A N 1
ATOM 1577 C CA . ILE A 1 210 ? 6.496 3.644 -13.138 1.00 77.31 210 ILE A CA 1
ATOM 1578 C C . ILE A 1 210 ? 7.800 4.037 -13.810 1.00 77.31 210 ILE A C 1
ATOM 1580 O O . ILE A 1 210 ? 8.888 3.812 -13.277 1.00 77.31 210 ILE A O 1
ATOM 1584 N N . GLU A 1 211 ? 7.662 4.617 -14.993 1.00 75.75 211 GLU A N 1
ATOM 1585 C CA . GLU A 1 211 ? 8.782 5.137 -15.758 1.00 75.75 211 GLU A CA 1
ATOM 1586 C C . GLU A 1 211 ? 9.391 6.358 -15.058 1.00 75.75 211 GLU A C 1
ATOM 1588 O O . GLU A 1 211 ? 8.685 7.225 -14.529 1.00 75.75 211 GLU A O 1
ATOM 1593 N N . ASN A 1 212 ? 10.717 6.409 -15.042 1.00 72.06 212 ASN A N 1
ATOM 1594 C CA . ASN A 1 212 ? 11.476 7.550 -14.583 1.00 72.06 212 ASN A CA 1
ATOM 1595 C C . ASN A 1 212 ? 11.282 8.695 -15.575 1.00 72.06 212 ASN A C 1
ATOM 1597 O O . ASN A 1 212 ? 11.319 8.524 -16.794 1.00 72.06 212 ASN A O 1
ATOM 1601 N N . ILE A 1 213 ? 11.071 9.877 -15.016 1.00 67.50 213 ILE A N 1
ATOM 1602 C CA . ILE A 1 213 ? 10.953 11.107 -15.780 1.00 67.50 213 ILE A CA 1
ATOM 1603 C C . ILE A 1 213 ? 12.199 11.917 -15.475 1.00 67.50 213 ILE A C 1
ATOM 1605 O O . ILE A 1 213 ? 12.509 12.154 -14.306 1.00 67.50 213 ILE A O 1
ATOM 1609 N N . ASP A 1 214 ? 12.901 12.315 -16.525 1.00 69.19 214 ASP A N 1
ATOM 1610 C CA . ASP A 1 214 ? 13.975 13.288 -16.427 1.00 69.19 214 ASP A CA 1
ATOM 1611 C C . ASP A 1 214 ? 13.385 14.614 -15.921 1.00 69.19 214 ASP A C 1
ATOM 1613 O O . ASP A 1 214 ? 12.420 15.140 -16.482 1.00 69.19 214 ASP A O 1
ATOM 1617 N N . TRP A 1 215 ? 13.893 15.111 -14.794 1.00 63.91 215 TRP A N 1
ATOM 1618 C CA . TRP A 1 215 ? 13.301 16.269 -14.122 1.00 63.91 215 TRP A CA 1
ATOM 1619 C C . TRP A 1 215 ? 13.504 17.573 -14.894 1.00 63.91 215 TRP A C 1
ATOM 1621 O O . TRP A 1 215 ? 12.644 18.451 -14.793 1.00 63.91 215 TRP A O 1
ATOM 1631 N N . ASP A 1 216 ? 14.575 17.666 -15.682 1.00 69.88 216 ASP A N 1
ATOM 1632 C CA . ASP A 1 216 ? 14.967 18.872 -16.409 1.00 69.88 216 ASP A CA 1
ATOM 1633 C C . ASP A 1 216 ? 14.218 18.982 -17.741 1.00 69.88 216 ASP A C 1
ATOM 1635 O O . ASP A 1 216 ? 13.763 20.056 -18.132 1.00 69.88 216 ASP A O 1
ATOM 1639 N N . THR A 1 217 ? 14.033 17.854 -18.424 1.00 73.31 217 THR A N 1
ATOM 1640 C CA . THR A 1 217 ? 13.412 17.796 -19.756 1.00 73.31 217 THR A CA 1
ATOM 1641 C C . THR A 1 217 ? 11.958 17.329 -19.728 1.00 73.31 217 THR A C 1
ATOM 1643 O O . THR A 1 217 ? 11.224 17.508 -20.701 1.00 73.31 217 THR A O 1
ATOM 1646 N N . GLY A 1 218 ? 11.517 16.702 -18.632 1.00 65.81 218 GLY A N 1
ATOM 1647 C CA . GLY A 1 218 ? 10.208 16.057 -18.531 1.00 65.81 218 GLY A CA 1
ATOM 1648 C C . GLY A 1 218 ? 10.059 14.819 -19.421 1.00 65.81 218 GLY A C 1
ATOM 1649 O O . GLY A 1 218 ? 8.948 14.293 -19.532 1.00 65.81 218 GLY A O 1
ATOM 1650 N N . GLN A 1 219 ? 11.140 14.363 -20.062 1.00 69.12 219 GLN A N 1
ATOM 1651 C CA . GLN A 1 219 ? 11.111 13.230 -20.974 1.00 69.12 219 GLN A CA 1
ATOM 1652 C C . GLN A 1 219 ? 11.149 11.896 -20.229 1.00 69.12 219 GLN A C 1
ATOM 1654 O O . GLN A 1 219 ? 11.732 11.743 -19.154 1.00 69.12 219 GLN A O 1
ATOM 1659 N N . ARG A 1 220 ? 10.484 10.922 -20.843 1.00 72.25 220 ARG A N 1
ATOM 1660 C CA . ARG A 1 220 ? 10.476 9.512 -20.467 1.00 72.25 220 ARG A CA 1
ATOM 1661 C C . ARG A 1 220 ? 11.704 8.852 -21.077 1.00 72.25 220 ARG A C 1
ATOM 1663 O O . ARG A 1 220 ? 11.939 9.011 -22.271 1.00 72.25 220 ARG A O 1
ATOM 1670 N N . ASN A 1 221 ? 12.497 8.162 -20.266 1.00 69.81 221 ASN A N 1
ATOM 1671 C CA . ASN A 1 221 ? 13.775 7.602 -20.705 1.00 69.81 221 ASN A CA 1
ATOM 1672 C C . ASN A 1 221 ? 13.757 6.071 -20.858 1.00 69.81 221 ASN A C 1
ATOM 1674 O O . ASN A 1 221 ? 14.817 5.473 -21.010 1.00 69.81 221 ASN A O 1
ATOM 1678 N N . GLY A 1 222 ? 12.589 5.422 -20.789 1.00 68.94 222 GLY A N 1
ATOM 1679 C CA . GLY A 1 222 ? 12.449 3.966 -20.881 1.00 68.94 222 GLY A CA 1
ATOM 1680 C C . GLY A 1 222 ? 12.904 3.202 -19.634 1.00 68.94 222 GLY A C 1
ATOM 1681 O O . GLY A 1 222 ? 12.638 2.007 -19.515 1.00 68.94 222 GLY A O 1
ATOM 1682 N N . HIS A 1 223 ? 13.555 3.867 -18.678 1.00 73.38 223 HIS A N 1
ATOM 1683 C CA . HIS A 1 223 ? 13.943 3.284 -17.399 1.00 73.38 223 HIS A CA 1
ATOM 1684 C C . HIS A 1 223 ? 12.854 3.530 -16.361 1.00 73.38 223 HIS A C 1
ATOM 1686 O O . HIS A 1 223 ? 12.147 4.528 -16.412 1.00 73.38 223 HIS A O 1
ATOM 1692 N N . GLY A 1 224 ? 12.721 2.654 -15.373 1.00 75.50 224 GLY A N 1
ATOM 1693 C CA . GLY A 1 224 ? 11.684 2.798 -14.360 1.00 75.50 224 GLY A CA 1
ATOM 1694 C C . GLY A 1 224 ? 11.780 1.738 -13.285 1.00 75.50 224 GLY A C 1
ATOM 1695 O O . GLY A 1 224 ? 12.801 1.069 -13.139 1.00 75.50 224 GLY A O 1
ATOM 1696 N N . ARG A 1 225 ? 10.702 1.593 -12.522 1.00 77.06 225 ARG A N 1
ATOM 1697 C CA . ARG A 1 225 ? 10.590 0.580 -11.472 1.00 77.06 225 ARG A CA 1
ATOM 1698 C C . ARG A 1 225 ? 9.181 0.022 -11.399 1.00 77.06 225 ARG A C 1
ATOM 1700 O O . ARG A 1 225 ? 8.216 0.720 -11.705 1.00 77.06 225 ARG A O 1
ATOM 1707 N N . TYR A 1 226 ? 9.061 -1.207 -10.919 1.00 79.06 226 TYR A N 1
ATOM 1708 C CA . TYR A 1 226 ? 7.767 -1.780 -10.577 1.00 79.06 226 TYR A CA 1
ATOM 1709 C C . TYR A 1 226 ? 7.361 -1.354 -9.168 1.00 79.06 226 TYR A C 1
ATOM 1711 O O . TYR A 1 226 ? 8.064 -1.626 -8.194 1.00 79.06 226 TYR A O 1
ATOM 1719 N N . GLN A 1 227 ? 6.218 -0.681 -9.076 1.00 84.00 227 GLN A N 1
ATOM 1720 C CA . GLN A 1 227 ? 5.593 -0.276 -7.827 1.00 84.00 227 GLN A CA 1
ATOM 1721 C C . GLN A 1 227 ? 4.363 -1.141 -7.562 1.00 84.00 227 GLN A C 1
ATOM 1723 O O . GLN A 1 227 ? 3.551 -1.358 -8.459 1.00 84.00 227 GLN A O 1
ATOM 1728 N N . MET A 1 228 ? 4.195 -1.584 -6.320 1.00 88.81 228 MET A N 1
ATOM 1729 C CA . MET A 1 228 ? 2.998 -2.305 -5.887 1.00 88.81 228 MET A CA 1
ATOM 1730 C C . MET A 1 228 ? 1.896 -1.327 -5.516 1.00 88.81 228 MET A C 1
ATOM 1732 O O . MET A 1 228 ? 2.105 -0.444 -4.678 1.00 88.81 228 MET A O 1
ATOM 1736 N N . TRP A 1 229 ? 0.741 -1.468 -6.153 1.00 91.12 229 TRP A N 1
ATOM 1737 C CA . TRP A 1 229 ? -0.406 -0.594 -5.953 1.00 91.12 229 TRP A CA 1
ATOM 1738 C C . TRP A 1 229 ? -1.586 -1.402 -5.444 1.00 91.12 229 TRP A C 1
ATOM 1740 O O . TRP A 1 229 ? -1.921 -2.427 -6.028 1.00 91.12 229 TRP A O 1
ATOM 1750 N N . LEU A 1 230 ? -2.238 -0.895 -4.404 1.00 94.00 230 LEU A N 1
ATOM 1751 C CA . LEU A 1 230 ? -3.561 -1.323 -3.979 1.00 94.00 230 LEU A CA 1
ATOM 1752 C C . LEU A 1 230 ? -4.534 -0.191 -4.299 1.00 94.00 230 LEU A C 1
ATOM 1754 O O . LEU A 1 230 ? -4.415 0.914 -3.761 1.00 94.00 230 LEU A O 1
ATOM 1758 N N . ARG A 1 231 ? -5.477 -0.443 -5.208 1.00 92.12 231 ARG A N 1
ATOM 1759 C CA . ARG A 1 231 ? -6.459 0.565 -5.624 1.00 92.12 231 ARG A CA 1
ATOM 1760 C C . ARG A 1 231 ? -7.614 0.645 -4.623 1.00 92.12 231 ARG A C 1
ATOM 1762 O O . ARG A 1 231 ? -8.231 -0.368 -4.308 1.00 92.12 231 ARG A O 1
ATOM 1769 N N . VAL A 1 232 ? -7.932 1.858 -4.173 1.00 94.38 232 VAL A N 1
ATOM 1770 C CA . VAL A 1 232 ? -9.050 2.145 -3.263 1.00 94.38 232 VAL A CA 1
ATOM 1771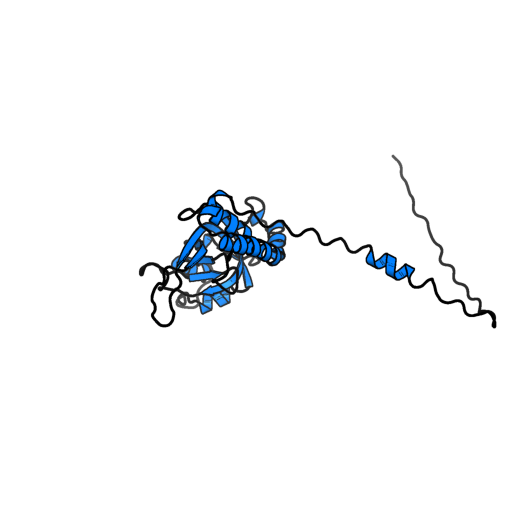 C C . VAL A 1 232 ? -10.073 3.026 -3.978 1.00 94.38 232 VAL A C 1
ATOM 1773 O O . VAL A 1 232 ? -9.811 4.188 -4.310 1.00 94.38 232 VAL A O 1
ATOM 1776 N N . THR A 1 233 ? -11.247 2.457 -4.220 1.00 94.44 233 THR A N 1
ATOM 1777 C CA . THR A 1 233 ? -12.382 3.088 -4.908 1.00 94.44 233 THR A CA 1
ATOM 1778 C C . THR A 1 233 ? -13.584 3.308 -3.995 1.00 94.44 233 THR A C 1
ATOM 1780 O O . THR A 1 233 ? -14.460 4.089 -4.342 1.00 94.44 233 THR A O 1
ATOM 1783 N N . ASP A 1 234 ? -13.616 2.665 -2.828 1.00 95.12 234 ASP A N 1
ATOM 1784 C CA . ASP A 1 234 ? -14.680 2.798 -1.833 1.00 95.12 234 ASP A CA 1
ATOM 1785 C C . ASP A 1 234 ? -14.053 3.025 -0.442 1.00 95.12 234 ASP A C 1
ATOM 1787 O O . ASP A 1 234 ? -13.141 2.281 -0.061 1.00 95.12 234 ASP A O 1
ATOM 1791 N N . PRO A 1 235 ? -14.491 4.037 0.336 1.00 93.75 235 PRO A N 1
ATOM 1792 C CA . PRO A 1 235 ? -13.979 4.258 1.689 1.00 93.75 235 PRO A CA 1
ATOM 1793 C C . PRO A 1 235 ? -14.169 3.048 2.618 1.00 93.75 235 PRO A C 1
ATOM 1795 O O . PRO A 1 235 ? -13.350 2.842 3.511 1.00 93.75 235 PRO A O 1
ATOM 1798 N N . ALA A 1 236 ? -15.185 2.207 2.400 1.00 94.12 236 ALA A N 1
ATOM 1799 C CA . ALA A 1 236 ? -15.434 1.002 3.193 1.00 94.12 236 ALA A CA 1
ATOM 1800 C C . ALA A 1 236 ? -14.318 -0.052 3.066 1.00 94.12 236 ALA A C 1
ATOM 1802 O O . ALA A 1 236 ? -14.217 -0.948 3.906 1.00 94.12 236 ALA A O 1
ATOM 1803 N N . GLN A 1 237 ? -13.458 0.061 2.047 1.00 95.62 237 GLN A N 1
ATOM 1804 C CA . GLN A 1 237 ? -12.281 -0.794 1.904 1.00 95.62 237 GLN A CA 1
ATOM 1805 C C . GLN A 1 237 ? -11.230 -0.532 2.982 1.00 95.62 237 GLN A C 1
ATOM 1807 O O . GLN A 1 237 ? -10.427 -1.420 3.246 1.00 95.62 237 GLN A O 1
ATOM 1812 N N . VAL A 1 238 ? -11.192 0.666 3.575 1.00 95.19 238 VAL A N 1
ATOM 1813 C CA . VAL A 1 238 ? -10.122 1.090 4.486 1.00 95.19 238 VAL A CA 1
ATOM 1814 C C . VAL A 1 238 ? -10.661 1.253 5.900 1.00 95.19 238 VAL A C 1
ATOM 1816 O O . VAL A 1 238 ? -11.654 1.934 6.140 1.00 95.19 238 VAL A O 1
ATOM 1819 N N . ARG A 1 239 ? -9.943 0.684 6.865 1.00 93.62 239 ARG A N 1
ATOM 1820 C CA . ARG A 1 239 ? -10.214 0.825 8.298 1.00 93.62 239 ARG A CA 1
ATOM 1821 C C . ARG A 1 239 ? -8.966 1.346 8.989 1.00 93.62 239 ARG A C 1
ATOM 1823 O O . ARG A 1 239 ? -7.864 0.878 8.708 1.00 93.62 239 ARG A O 1
ATOM 1830 N N . VAL A 1 240 ? -9.133 2.311 9.886 1.00 93.12 240 VAL A N 1
ATOM 1831 C CA . VAL A 1 240 ? -8.041 2.812 10.725 1.00 93.12 240 VAL A CA 1
ATOM 1832 C C . VAL A 1 240 ? -8.008 1.981 12.003 1.00 93.12 240 VAL A C 1
ATOM 1834 O O . VAL A 1 240 ? -9.009 1.885 12.705 1.00 93.12 240 VAL A O 1
ATOM 1837 N N . VAL A 1 241 ? -6.865 1.373 12.304 1.00 91.38 241 VAL A N 1
ATOM 1838 C CA . VAL A 1 241 ? -6.692 0.577 13.525 1.00 91.38 241 VAL A CA 1
ATOM 1839 C C . VAL A 1 241 ? -6.653 1.496 14.748 1.00 91.38 241 VAL A C 1
ATOM 1841 O O . VAL A 1 241 ? -5.990 2.538 14.728 1.00 91.38 241 VAL A O 1
ATOM 1844 N N . GLY A 1 242 ? -7.329 1.094 15.828 1.00 79.25 242 GLY A N 1
ATOM 1845 C CA . GLY A 1 242 ? -7.310 1.810 17.108 1.00 79.25 242 GLY A CA 1
ATOM 1846 C C . GLY A 1 242 ? -8.158 3.085 17.139 1.00 79.25 242 GLY A C 1
ATOM 1847 O O . GLY A 1 242 ? -7.922 3.953 17.977 1.00 79.25 242 GLY A O 1
ATOM 1848 N N . THR A 1 243 ? -9.111 3.229 16.218 1.00 62.78 243 THR A N 1
ATOM 1849 C CA . THR A 1 243 ? -10.187 4.222 16.310 1.00 62.78 243 THR A CA 1
ATOM 1850 C C . THR A 1 243 ? -11.506 3.496 16.559 1.00 62.78 243 THR A C 1
ATOM 1852 O O . THR A 1 243 ? -12.246 3.243 15.610 1.00 62.78 243 THR A O 1
ATOM 1855 N N . GLU A 1 244 ? -11.746 3.131 17.818 1.00 45.41 244 GLU A N 1
ATOM 1856 C CA . GLU A 1 244 ? -13.087 2.876 18.366 1.00 45.41 244 GLU A CA 1
ATOM 1857 C C . GLU A 1 244 ? -13.523 4.086 19.198 1.00 45.41 244 GLU A C 1
ATOM 1859 O O . GLU A 1 244 ? -12.652 4.660 19.896 1.00 45.41 244 GLU A O 1
#

pLDDT: mean 73.95, std 18.44, range [33.09, 96.56]